Protein AF-T0Y9Z9-F1 (afdb_monomer)

Structure (mmCIF, N/CA/C/O backbone):
data_AF-T0Y9Z9-F1
#
_entry.id   AF-T0Y9Z9-F1
#
loop_
_atom_site.group_PDB
_atom_site.id
_atom_site.type_symbol
_atom_site.label_atom_id
_atom_site.label_alt_id
_atom_site.label_comp_id
_atom_site.label_asym_id
_atom_site.label_entity_id
_atom_site.label_seq_id
_atom_site.pdbx_PDB_ins_code
_atom_site.Cartn_x
_atom_site.Cartn_y
_atom_site.Cartn_z
_atom_site.occupancy
_atom_site.B_iso_or_equiv
_atom_site.auth_seq_id
_atom_site.auth_comp_id
_atom_site.auth_asym_id
_atom_site.auth_atom_id
_atom_site.pdbx_PDB_model_num
ATOM 1 N N . GLN A 1 1 ? 19.309 -4.857 -11.661 1.00 42.06 1 GLN A N 1
ATOM 2 C CA . GLN A 1 1 ? 20.206 -4.947 -12.834 1.00 42.06 1 GLN A CA 1
ATOM 3 C C . GLN A 1 1 ? 19.516 -5.467 -14.105 1.00 42.06 1 GLN A C 1
ATOM 5 O O . GLN A 1 1 ? 19.992 -5.140 -15.179 1.00 42.06 1 GLN A O 1
ATOM 10 N N . HIS A 1 2 ? 18.359 -6.146 -14.035 1.00 41.22 2 HIS A N 1
ATOM 11 C CA . HIS A 1 2 ? 17.643 -6.633 -15.234 1.00 41.22 2 HIS A CA 1
ATOM 12 C C . HIS A 1 2 ? 16.733 -5.603 -15.939 1.00 41.22 2 HIS A C 1
ATOM 14 O O . HIS A 1 2 ? 16.541 -5.687 -17.146 1.00 41.22 2 HIS A O 1
ATOM 20 N N . ILE A 1 3 ? 16.227 -4.583 -15.231 1.00 46.91 3 ILE A N 1
ATOM 21 C CA . ILE A 1 3 ? 15.410 -3.512 -15.844 1.00 46.91 3 ILE A CA 1
ATOM 22 C C . ILE A 1 3 ? 16.283 -2.573 -16.698 1.00 46.91 3 ILE A C 1
ATOM 24 O O . ILE A 1 3 ? 15.927 -2.264 -17.832 1.00 46.91 3 ILE A O 1
ATOM 28 N N . ALA A 1 4 ? 17.468 -2.204 -16.198 1.00 46.94 4 ALA A N 1
ATOM 29 C CA . ALA A 1 4 ? 18.409 -1.316 -16.891 1.00 46.94 4 ALA A CA 1
ATOM 30 C C . ALA A 1 4 ? 18.960 -1.917 -18.200 1.00 46.94 4 ALA A C 1
ATOM 32 O O . ALA A 1 4 ? 19.161 -1.195 -19.170 1.00 46.94 4 ALA A O 1
ATOM 33 N N . GLY A 1 5 ? 19.149 -3.242 -18.250 1.00 46.62 5 GLY A N 1
ATOM 34 C CA . GLY A 1 5 ? 19.676 -3.928 -19.433 1.00 46.62 5 GLY A CA 1
ATOM 35 C C . GLY A 1 5 ? 18.681 -4.081 -20.589 1.00 46.62 5 GLY A C 1
ATOM 36 O O . GLY A 1 5 ? 19.112 -4.268 -21.720 1.00 46.62 5 GLY A O 1
ATOM 37 N N . SER A 1 6 ? 17.368 -3.993 -20.333 1.00 47.12 6 SER A N 1
ATOM 38 C CA . SER A 1 6 ? 16.336 -4.253 -21.356 1.00 47.12 6 SER A CA 1
ATOM 39 C C . SER A 1 6 ? 15.805 -3.005 -22.072 1.00 47.12 6 SER A C 1
ATOM 41 O O . SER A 1 6 ? 15.257 -3.136 -23.161 1.00 47.12 6 SER A O 1
ATOM 43 N N . LEU A 1 7 ? 15.976 -1.806 -21.498 1.00 49.75 7 LEU A N 1
ATOM 44 C CA . LEU A 1 7 ? 15.419 -0.562 -22.053 1.00 49.75 7 LEU A CA 1
ATOM 45 C C . LEU A 1 7 ? 16.450 0.413 -22.639 1.00 49.75 7 LEU A C 1
ATOM 47 O O . LEU A 1 7 ? 16.047 1.469 -23.112 1.00 49.75 7 LEU A O 1
ATOM 51 N N . ALA A 1 8 ? 17.753 0.101 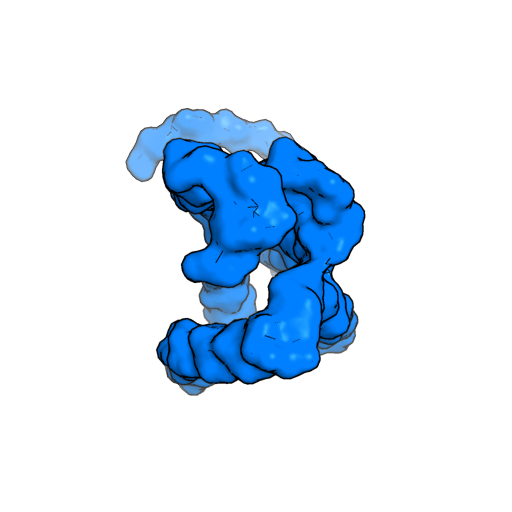-22.603 1.00 44.56 8 ALA A N 1
ATOM 52 C CA . ALA A 1 8 ? 18.805 1.084 -22.900 1.00 44.56 8 ALA A CA 1
ATOM 53 C C . ALA A 1 8 ? 18.609 2.405 -22.112 1.00 44.56 8 ALA A C 1
ATOM 55 O O . ALA A 1 8 ? 18.889 3.489 -22.612 1.00 44.56 8 ALA A O 1
ATOM 56 N N . ALA A 1 9 ? 18.085 2.304 -20.885 1.00 47.47 9 ALA A N 1
ATOM 57 C CA . ALA A 1 9 ? 17.806 3.442 -20.017 1.00 47.47 9 ALA A CA 1
ATOM 58 C C . ALA A 1 9 ? 19.040 3.760 -19.171 1.00 47.47 9 ALA A C 1
ATOM 60 O O . ALA A 1 9 ? 19.636 2.874 -18.548 1.00 47.47 9 ALA A O 1
ATOM 61 N N . THR A 1 10 ? 19.427 5.030 -19.158 1.00 51.84 10 THR A N 1
ATOM 62 C CA . THR A 1 10 ? 20.650 5.503 -18.499 1.00 51.84 10 THR A CA 1
ATOM 63 C C . THR A 1 10 ? 20.485 5.385 -16.977 1.00 51.84 10 THR A C 1
ATOM 65 O O . THR A 1 10 ? 19.387 5.576 -16.455 1.00 51.84 10 THR A O 1
ATOM 68 N N . TYR A 1 11 ? 21.556 5.074 -16.235 1.00 52.84 11 TYR A N 1
ATOM 69 C CA . TYR A 1 11 ? 21.549 4.922 -14.763 1.00 52.84 11 TYR A CA 1
ATOM 70 C C . TYR A 1 11 ? 20.869 6.092 -14.008 1.00 52.84 11 TYR A C 1
ATOM 72 O O . TYR A 1 11 ? 20.292 5.887 -12.935 1.00 52.84 11 TYR A O 1
ATOM 80 N N . ASP A 1 12 ? 20.872 7.295 -14.589 1.00 54.84 12 ASP A N 1
ATOM 81 C CA . ASP A 1 12 ? 20.187 8.476 -14.052 1.00 54.84 12 ASP A CA 1
ATOM 82 C C . ASP A 1 12 ? 18.656 8.357 -14.072 1.00 54.84 12 ASP A C 1
ATOM 84 O O . ASP A 1 12 ? 17.993 8.752 -13.113 1.00 54.84 12 ASP A O 1
ATOM 88 N N . GLU A 1 13 ? 18.063 7.759 -15.106 1.00 53.59 13 GLU A N 1
ATOM 89 C CA . GLU A 1 13 ? 16.603 7.651 -15.231 1.00 53.59 13 GLU A CA 1
ATOM 90 C C . GLU A 1 13 ? 16.030 6.654 -14.218 1.00 53.59 13 GLU A C 1
ATOM 92 O O . GLU A 1 13 ? 15.001 6.918 -13.598 1.00 53.59 13 GLU A O 1
ATOM 97 N N . ALA A 1 14 ? 16.735 5.544 -13.970 1.00 56.47 14 ALA A N 1
ATOM 98 C CA . ALA A 1 14 ? 16.384 4.581 -12.924 1.00 56.47 14 ALA A CA 1
ATOM 99 C C . ALA A 1 14 ? 16.423 5.209 -11.518 1.00 56.47 14 ALA A C 1
ATOM 101 O O . ALA A 1 14 ? 15.562 4.921 -10.680 1.00 56.47 14 ALA A O 1
ATOM 102 N N . THR A 1 15 ? 17.390 6.098 -11.277 1.00 62.03 15 THR A N 1
ATOM 103 C CA . THR A 1 15 ? 17.512 6.852 -10.023 1.00 62.03 15 THR A CA 1
ATOM 104 C C . THR A 1 15 ? 16.338 7.812 -9.853 1.00 62.03 15 THR A C 1
ATOM 106 O O . THR A 1 15 ? 15.729 7.836 -8.783 1.00 62.03 15 THR A O 1
ATOM 109 N N . TRP A 1 16 ? 15.947 8.519 -10.920 1.00 61.84 16 TRP A N 1
ATOM 110 C CA . TRP A 1 16 ? 14.781 9.405 -10.920 1.00 61.84 16 TRP A CA 1
ATOM 111 C C . TRP A 1 16 ? 13.453 8.673 -10.712 1.00 61.84 16 TRP A C 1
ATOM 113 O O . TRP A 1 16 ? 12.576 9.199 -10.026 1.00 61.84 16 TRP A O 1
ATOM 123 N N . VAL A 1 17 ? 13.296 7.446 -11.225 1.00 60.47 17 VAL A N 1
ATOM 124 C CA . VAL A 1 17 ? 12.112 6.610 -10.941 1.00 60.47 17 VAL A CA 1
ATOM 125 C C . VAL A 1 17 ? 11.995 6.352 -9.437 1.00 60.47 17 VAL A C 1
ATOM 127 O O . VAL A 1 17 ? 10.918 6.495 -8.850 1.00 60.47 17 VAL A O 1
ATOM 130 N N . LEU A 1 18 ? 13.111 5.978 -8.807 1.00 63.66 18 LEU A N 1
ATOM 131 C CA . LEU A 1 18 ? 13.152 5.606 -7.398 1.00 63.66 18 LEU A CA 1
ATOM 132 C C . LEU A 1 18 ? 12.955 6.822 -6.482 1.00 63.66 18 LEU A C 1
ATOM 134 O O . LEU A 1 18 ? 12.167 6.756 -5.540 1.00 63.66 18 LEU A O 1
ATOM 138 N N . THR A 1 19 ? 13.623 7.945 -6.764 1.00 69.12 19 THR A N 1
ATOM 139 C CA . THR A 1 19 ? 13.495 9.176 -5.967 1.00 69.12 19 THR A CA 1
ATOM 140 C C . THR A 1 19 ? 12.107 9.787 -6.090 1.00 69.12 19 THR A C 1
ATOM 142 O O . THR A 1 19 ? 11.530 10.163 -5.073 1.00 69.12 19 THR A O 1
ATOM 145 N N . SER A 1 20 ? 11.517 9.811 -7.288 1.00 63.78 20 SER A N 1
ATOM 146 C CA . SER A 1 20 ? 10.148 10.310 -7.493 1.00 63.78 20 SER A CA 1
ATOM 147 C C . SER A 1 20 ? 9.122 9.480 -6.719 1.00 63.78 20 SER A C 1
ATOM 149 O O . SER A 1 20 ? 8.220 10.035 -6.092 1.00 63.78 20 SER A O 1
ATOM 151 N N . TYR A 1 21 ? 9.287 8.152 -6.702 1.00 64.94 21 TYR A N 1
ATOM 152 C CA . TYR A 1 21 ? 8.465 7.253 -5.891 1.00 64.94 21 TYR A CA 1
ATOM 153 C C . TYR A 1 21 ? 8.605 7.545 -4.390 1.00 64.94 21 TYR A C 1
ATOM 155 O O . TYR A 1 21 ? 7.598 7.631 -3.688 1.00 64.94 21 TYR A O 1
ATOM 163 N N . LEU A 1 22 ? 9.833 7.734 -3.897 1.00 68.62 22 LEU A N 1
ATOM 164 C CA . LEU A 1 22 ? 10.092 8.023 -2.485 1.00 68.62 22 LEU A CA 1
ATOM 165 C C . LEU A 1 22 ? 9.544 9.391 -2.059 1.00 68.62 22 LEU A C 1
ATOM 167 O O . LEU A 1 22 ? 8.926 9.483 -1.002 1.00 68.62 22 LEU A O 1
ATOM 171 N N . ILE A 1 23 ? 9.712 10.429 -2.884 1.00 70.81 23 ILE A N 1
ATOM 172 C CA . ILE A 1 23 ? 9.187 11.778 -2.618 1.00 70.81 23 ILE A CA 1
ATOM 173 C C . ILE A 1 23 ? 7.657 11.753 -2.595 1.00 70.81 23 ILE A C 1
ATOM 175 O O . ILE A 1 23 ? 7.047 12.270 -1.659 1.00 70.81 23 ILE A O 1
ATOM 179 N N . ALA A 1 24 ? 7.027 11.109 -3.582 1.00 66.69 24 ALA A N 1
ATOM 180 C CA . ALA A 1 24 ? 5.576 10.966 -3.614 1.00 66.69 24 ALA A CA 1
ATOM 181 C C . ALA A 1 24 ? 5.065 10.218 -2.376 1.00 66.69 24 ALA A C 1
ATOM 183 O O . ALA A 1 24 ? 4.123 10.671 -1.730 1.00 66.69 24 ALA A O 1
ATOM 184 N N . ASN A 1 25 ? 5.720 9.119 -1.995 1.00 65.50 25 ASN A N 1
ATOM 185 C CA . ASN A 1 25 ? 5.363 8.367 -0.795 1.00 65.50 25 ASN A CA 1
ATOM 186 C C . ASN A 1 25 ? 5.501 9.237 0.471 1.00 65.50 25 ASN A C 1
ATOM 188 O O . ASN A 1 25 ? 4.561 9.325 1.257 1.00 65.50 25 ASN A O 1
ATOM 192 N N . ALA A 1 26 ? 6.609 9.971 0.616 1.00 65.69 26 ALA A N 1
ATOM 193 C CA . ALA A 1 26 ? 6.873 10.836 1.766 1.00 65.69 26 ALA A CA 1
ATOM 194 C C . ALA A 1 26 ? 5.837 11.961 1.940 1.00 65.69 26 ALA A C 1
ATOM 196 O O . ALA A 1 26 ? 5.432 12.244 3.065 1.00 65.69 26 ALA A O 1
ATOM 197 N N . VAL A 1 27 ? 5.373 12.577 0.848 1.00 70.44 27 VAL A N 1
ATOM 198 C CA . VAL A 1 27 ? 4.322 13.614 0.889 1.00 70.44 27 VAL A CA 1
ATOM 199 C C . VAL A 1 27 ? 2.954 13.006 1.193 1.00 70.44 27 VAL A C 1
ATOM 201 O O . VAL A 1 27 ? 2.131 13.595 1.896 1.00 70.44 27 VAL A O 1
ATOM 204 N N . VAL A 1 28 ? 2.704 11.805 0.679 1.00 69.56 28 VAL A N 1
ATOM 205 C CA . VAL A 1 28 ? 1.406 11.151 0.803 1.00 69.56 28 VAL A CA 1
ATOM 206 C C . VAL A 1 28 ? 1.186 10.604 2.202 1.00 69.56 28 VAL A C 1
ATOM 208 O O . VAL A 1 28 ? 0.063 10.688 2.679 1.00 69.56 28 VAL A O 1
ATOM 211 N N . VAL A 1 29 ? 2.202 10.105 2.904 1.00 69.25 29 VAL A N 1
ATOM 212 C CA . VAL A 1 29 ? 2.060 9.566 4.273 1.00 69.25 29 VAL A CA 1
ATOM 213 C C . VAL A 1 29 ? 1.318 10.521 5.237 1.00 69.25 29 VAL A C 1
ATOM 215 O O . VAL A 1 29 ? 0.286 10.112 5.782 1.00 69.25 29 VAL A O 1
ATOM 218 N N . PRO A 1 30 ? 1.743 11.787 5.444 1.00 67.50 30 PRO A N 1
ATOM 219 C CA . PRO A 1 30 ? 1.031 12.709 6.331 1.00 67.50 30 PRO A CA 1
ATOM 220 C C . PRO A 1 30 ? -0.341 13.108 5.772 1.00 67.50 30 PRO A C 1
ATOM 222 O O . PRO A 1 30 ? -1.321 13.144 6.519 1.00 67.50 30 PRO A O 1
ATOM 225 N N . ALA A 1 31 ? -0.446 13.325 4.457 1.00 69.88 31 ALA A N 1
ATOM 226 C CA . ALA A 1 31 ? -1.714 13.653 3.808 1.00 69.88 31 ALA A CA 1
ATOM 227 C C . ALA A 1 31 ? -2.750 12.529 3.976 1.00 69.88 31 ALA A C 1
ATOM 229 O O . ALA A 1 31 ? -3.920 12.792 4.238 1.00 69.88 31 ALA A O 1
ATOM 230 N N . SER A 1 32 ? -2.315 11.273 3.909 1.00 67.88 32 SER A N 1
ATOM 231 C 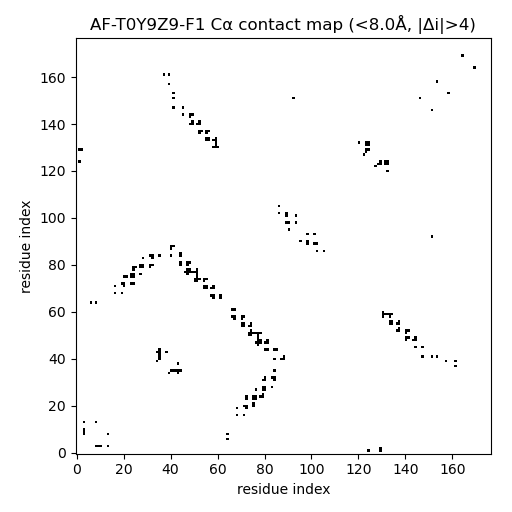CA . SER A 1 32 ? -3.141 10.071 4.068 1.00 67.88 32 SER A CA 1
ATOM 232 C C . SER A 1 32 ? -3.700 9.935 5.477 1.00 67.88 32 SER A C 1
ATOM 234 O O . SER A 1 32 ? -4.839 9.506 5.651 1.00 67.88 32 SER A O 1
ATOM 236 N N . ASN A 1 33 ? -2.930 10.328 6.493 1.00 66.19 33 ASN A N 1
ATOM 237 C CA . ASN A 1 33 ? -3.397 10.338 7.879 1.00 66.19 33 ASN A CA 1
ATOM 238 C C . ASN A 1 33 ? -4.552 11.327 8.075 1.00 66.19 33 ASN A C 1
ATOM 240 O O . ASN A 1 33 ? -5.550 10.997 8.713 1.00 66.19 33 ASN A O 1
ATOM 244 N N . TRP A 1 34 ? -4.466 12.517 7.481 1.00 69.12 34 TRP A N 1
ATOM 245 C CA . TRP A 1 34 ? -5.572 13.474 7.509 1.00 69.12 34 TRP A CA 1
ATOM 246 C C . TRP A 1 34 ? -6.752 12.993 6.653 1.00 69.12 34 TRP A C 1
ATOM 248 O O . TRP A 1 34 ? -7.889 12.934 7.122 1.00 69.12 34 TRP A O 1
ATOM 258 N N . LEU A 1 35 ? -6.482 12.556 5.420 1.00 66.38 35 LEU A N 1
ATOM 259 C CA . LEU A 1 35 ? -7.510 12.178 4.455 1.00 66.38 35 LEU A CA 1
ATOM 260 C C . LEU A 1 35 ? -8.299 10.934 4.889 1.00 66.38 35 LEU A C 1
ATOM 262 O O . LEU A 1 35 ? -9.516 10.885 4.724 1.00 66.38 35 LEU A O 1
ATOM 266 N N . SER A 1 36 ? -7.643 9.955 5.514 1.00 65.38 36 SER A N 1
ATOM 267 C CA . SER A 1 36 ? -8.309 8.771 6.071 1.00 65.38 36 SER A CA 1
ATOM 268 C C . SER A 1 36 ? -9.223 9.101 7.252 1.00 65.38 36 SER A C 1
ATOM 270 O O . SER A 1 36 ? -10.288 8.496 7.386 1.00 65.38 36 SER A O 1
ATOM 272 N N . ASN A 1 37 ? -8.869 10.102 8.063 1.00 65.25 37 ASN A N 1
ATOM 273 C CA . ASN A 1 37 ? -9.713 10.594 9.152 1.00 65.25 37 ASN A CA 1
ATOM 274 C C . ASN A 1 37 ? -10.897 11.445 8.648 1.00 65.25 37 ASN A C 1
ATOM 276 O O . ASN A 1 37 ? -11.926 11.508 9.318 1.00 65.25 37 ASN A O 1
ATOM 280 N N . VAL A 1 38 ? -10.781 12.082 7.476 1.00 64.88 38 VAL A N 1
ATOM 281 C CA . VAL A 1 38 ? -11.853 12.898 6.871 1.00 64.88 38 VAL A CA 1
ATOM 282 C C . VAL A 1 38 ? -12.825 12.056 6.036 1.00 64.88 38 VAL A C 1
ATOM 284 O O . VAL A 1 38 ? -14.039 12.176 6.191 1.00 64.88 38 VAL A O 1
ATOM 287 N N . ILE A 1 39 ? -12.314 11.195 5.151 1.00 66.06 39 ILE A N 1
ATOM 288 C CA . ILE A 1 39 ? -13.122 10.387 4.216 1.00 66.06 39 ILE A CA 1
ATOM 289 C C . ILE A 1 39 ? -13.682 9.124 4.901 1.00 66.06 39 ILE A C 1
ATOM 291 O O . ILE A 1 39 ? -14.722 8.591 4.498 1.00 66.06 39 ILE A O 1
ATOM 295 N N . GLY A 1 40 ? -13.021 8.672 5.969 1.00 67.12 40 GLY A N 1
ATOM 296 C CA . GLY A 1 40 ? -13.295 7.423 6.671 1.00 67.12 40 GLY A CA 1
ATOM 297 C C . GLY A 1 40 ? -12.259 6.354 6.321 1.00 67.12 40 GLY A C 1
ATOM 298 O O . GLY A 1 40 ? -11.949 6.128 5.148 1.00 67.12 40 GLY A O 1
ATOM 299 N N . ARG A 1 41 ? -11.744 5.677 7.356 1.00 70.50 41 ARG A N 1
ATOM 300 C CA . ARG A 1 41 ? -10.597 4.758 7.263 1.00 70.50 41 ARG A CA 1
ATOM 301 C C . ARG A 1 41 ? -10.818 3.631 6.247 1.00 70.50 41 ARG A C 1
ATOM 303 O O . ARG A 1 41 ? -9.956 3.418 5.402 1.00 70.50 41 ARG A O 1
ATOM 310 N N . LYS A 1 42 ? -11.999 2.994 6.238 1.00 71.56 42 LYS A N 1
ATOM 311 C CA . LYS A 1 42 ? -12.339 1.918 5.282 1.00 71.56 42 LYS A CA 1
ATOM 312 C C . LYS A 1 42 ? -12.374 2.408 3.831 1.00 71.56 42 LYS A C 1
ATOM 314 O O . LYS A 1 42 ? -11.770 1.788 2.963 1.00 71.56 42 LYS A O 1
ATOM 319 N N . ARG A 1 43 ? -13.055 3.525 3.552 1.00 73.62 43 ARG A N 1
ATOM 320 C CA . ARG A 1 43 ? -13.173 4.069 2.184 1.00 73.62 43 ARG A CA 1
ATOM 321 C C . ARG A 1 43 ? -11.840 4.539 1.636 1.00 73.62 43 ARG A C 1
ATOM 323 O O . ARG A 1 43 ? -11.544 4.275 0.477 1.00 73.62 43 ARG A O 1
ATOM 330 N N . TYR A 1 44 ? -11.048 5.209 2.469 1.00 78.12 44 TYR A N 1
ATOM 331 C CA . TYR A 1 44 ? -9.705 5.617 2.092 1.00 78.12 44 TYR A CA 1
ATOM 332 C C . TYR A 1 44 ? -8.821 4.392 1.819 1.00 78.12 44 TYR A C 1
ATOM 334 O O . TYR A 1 44 ? -8.195 4.333 0.769 1.00 78.12 44 TYR A O 1
ATOM 342 N N . TYR A 1 45 ? -8.851 3.372 2.686 1.00 80.31 45 TYR A N 1
ATOM 343 C CA . TYR A 1 45 ? -8.139 2.113 2.450 1.00 80.31 45 TYR A CA 1
ATOM 344 C C . TYR A 1 45 ? -8.539 1.470 1.114 1.00 80.31 45 TYR A C 1
ATOM 346 O O . TYR A 1 45 ? -7.677 1.165 0.296 1.00 80.31 45 TYR A O 1
ATOM 354 N N . MET A 1 46 ? -9.840 1.324 0.848 1.00 80.62 46 MET A N 1
ATOM 355 C CA . MET A 1 46 ? -10.332 0.747 -0.407 1.00 80.62 46 MET A CA 1
ATOM 356 C C . MET A 1 46 ? -9.933 1.581 -1.633 1.00 80.62 46 MET A C 1
ATOM 358 O O . MET A 1 46 ? -9.506 1.018 -2.636 1.00 80.62 46 MET A O 1
ATOM 362 N N . ALA A 1 47 ? -10.028 2.911 -1.565 1.00 80.94 47 ALA A N 1
ATOM 363 C CA . ALA A 1 47 ? -9.610 3.790 -2.658 1.00 80.94 47 ALA A CA 1
ATOM 364 C C . ALA A 1 47 ? -8.100 3.683 -2.925 1.00 80.94 47 ALA A C 1
ATOM 366 O O . ALA A 1 47 ? -7.683 3.583 -4.077 1.00 80.94 47 ALA A O 1
ATOM 367 N N . SER A 1 48 ? -7.293 3.636 -1.866 1.00 82.38 48 SER A N 1
ATOM 368 C CA . SER A 1 48 ? -5.841 3.480 -1.937 1.00 82.38 48 SER A CA 1
ATOM 369 C C . SER A 1 48 ? -5.428 2.126 -2.515 1.00 82.38 48 SER A C 1
ATOM 371 O O . SER A 1 48 ? -4.587 2.079 -3.412 1.00 82.38 48 SER A O 1
ATOM 373 N N . VAL A 1 49 ? -6.061 1.025 -2.089 1.00 83.44 49 VAL A N 1
ATOM 374 C CA . VAL A 1 49 ? -5.810 -0.306 -2.668 1.00 83.44 49 VAL A CA 1
ATOM 375 C C . VAL A 1 49 ? -6.259 -0.360 -4.129 1.00 83.44 49 VAL A C 1
ATOM 377 O O . VAL A 1 49 ? -5.532 -0.898 -4.963 1.00 83.44 49 VAL A O 1
ATOM 380 N N . ALA A 1 50 ? -7.407 0.225 -4.479 1.00 84.06 50 ALA A N 1
ATOM 381 C CA . ALA A 1 50 ? -7.867 0.287 -5.865 1.00 84.06 50 ALA A CA 1
ATOM 382 C C . ALA A 1 50 ? -6.889 1.074 -6.749 1.00 84.06 50 ALA A C 1
ATOM 384 O O . ALA A 1 50 ? -6.487 0.579 -7.801 1.00 84.06 50 ALA A O 1
ATOM 385 N N . LEU A 1 51 ? -6.436 2.247 -6.291 1.00 85.00 51 LEU A N 1
ATOM 386 C CA . LEU A 1 51 ? -5.428 3.047 -6.985 1.00 85.00 51 LEU A CA 1
ATOM 387 C C . LEU A 1 51 ? -4.125 2.260 -7.154 1.00 85.00 51 LEU A C 1
ATOM 389 O O . LEU A 1 51 ? -3.616 2.158 -8.263 1.00 85.00 51 LEU A O 1
ATOM 393 N N . PHE A 1 52 ? -3.632 1.625 -6.088 1.00 83.94 52 PHE A N 1
ATOM 394 C CA . PHE A 1 52 ? -2.428 0.796 -6.133 1.00 83.94 52 PHE A CA 1
ATOM 395 C C . PHE A 1 52 ? -2.551 -0.355 -7.143 1.00 83.94 52 PHE A C 1
ATOM 397 O O . PHE A 1 52 ? -1.620 -0.613 -7.905 1.00 83.94 52 PHE A O 1
ATOM 404 N N . THR A 1 53 ? -3.705 -1.024 -7.173 1.00 84.50 53 THR A N 1
ATOM 405 C CA . THR A 1 53 ? -3.998 -2.162 -8.059 1.00 84.50 53 THR A CA 1
ATOM 406 C C . THR A 1 53 ? -4.029 -1.724 -9.522 1.00 84.50 53 THR A C 1
ATOM 408 O O . THR A 1 53 ? -3.360 -2.327 -10.361 1.00 84.50 53 THR A O 1
ATOM 411 N N . ILE A 1 54 ? -4.754 -0.642 -9.821 1.00 85.19 54 ILE A N 1
ATOM 412 C CA . ILE A 1 54 ? -4.864 -0.079 -11.171 1.00 85.19 54 ILE A CA 1
ATOM 413 C C . ILE A 1 54 ? -3.498 0.423 -11.643 1.00 85.19 54 ILE A C 1
ATOM 415 O O . ILE A 1 54 ? -3.066 0.085 -12.742 1.00 85.19 54 ILE A O 1
ATOM 419 N N . SER A 1 55 ? -2.772 1.167 -10.805 1.00 82.94 55 SER A N 1
ATOM 420 C CA . SER A 1 55 ? -1.424 1.635 -11.132 1.00 82.94 55 SER A CA 1
ATOM 421 C C . SER A 1 55 ? -0.459 0.472 -11.362 1.00 82.94 55 SER A C 1
ATOM 423 O O . SER A 1 55 ? 0.346 0.537 -12.283 1.00 82.94 55 SER A O 1
ATOM 425 N N . SER A 1 56 ? -0.572 -0.620 -10.597 1.00 82.19 56 SER A N 1
ATOM 426 C CA . SER A 1 56 ? 0.228 -1.828 -10.824 1.00 82.19 56 SER A CA 1
ATOM 427 C C . SER A 1 56 ? -0.072 -2.476 -12.177 1.00 82.19 56 SER A C 1
ATOM 429 O O . SER A 1 56 ? 0.855 -2.883 -12.872 1.00 82.19 56 SER A O 1
ATOM 431 N N . LEU A 1 57 ? -1.341 -2.527 -12.592 1.00 82.88 57 LEU A N 1
ATOM 432 C CA . LEU A 1 57 ? -1.717 -3.014 -13.921 1.00 82.88 57 LEU A CA 1
ATOM 433 C C . LEU A 1 57 ? -1.108 -2.143 -15.033 1.00 82.88 57 LEU A C 1
ATOM 435 O O . LEU A 1 57 ? -0.539 -2.676 -15.984 1.00 82.88 57 LEU A O 1
ATOM 439 N N . PHE A 1 58 ? -1.151 -0.815 -14.883 1.00 80.00 58 PHE A N 1
ATOM 440 C CA . PHE A 1 58 ? -0.503 0.109 -15.820 1.00 80.00 58 PHE A CA 1
ATOM 441 C C . PHE A 1 58 ? 1.022 -0.046 -15.847 1.00 80.00 58 PHE A C 1
ATOM 443 O O . PHE A 1 58 ? 1.605 0.023 -16.923 1.00 80.00 58 PHE A O 1
ATOM 450 N N . CYS A 1 59 ? 1.670 -0.320 -14.709 1.00 78.44 59 CYS A N 1
ATOM 451 C CA . CYS A 1 59 ? 3.103 -0.624 -14.667 1.00 78.44 59 CYS A CA 1
ATOM 452 C C . CYS A 1 59 ? 3.450 -1.918 -15.423 1.00 78.44 59 CYS A C 1
ATOM 454 O O . CYS A 1 59 ? 4.478 -1.973 -16.091 1.00 78.44 59 CYS A O 1
ATOM 456 N N . GLY A 1 60 ? 2.610 -2.955 -15.320 1.00 75.44 60 GLY A N 1
ATOM 457 C CA . GLY A 1 60 ? 2.807 -4.233 -16.016 1.00 75.44 60 GLY A CA 1
ATOM 458 C C . GLY A 1 60 ? 2.547 -4.169 -17.524 1.00 75.44 60 GLY A C 1
ATOM 459 O O . GLY A 1 60 ? 3.093 -4.978 -18.266 1.00 75.44 60 GLY A O 1
ATOM 460 N N . LEU A 1 61 ? 1.745 -3.203 -17.978 1.00 78.62 61 LEU A N 1
ATOM 461 C CA . LEU A 1 61 ? 1.430 -2.960 -19.391 1.00 78.62 61 LEU A CA 1
ATOM 462 C C . LEU A 1 61 ? 2.257 -1.824 -20.011 1.00 78.62 61 LEU A C 1
ATOM 464 O O . LEU A 1 61 ? 2.030 -1.478 -21.169 1.00 78.62 61 LEU A O 1
ATOM 468 N N . ALA A 1 62 ? 3.169 -1.204 -19.255 1.00 72.69 62 ALA A N 1
ATOM 469 C CA . ALA A 1 62 ? 3.848 0.010 -19.687 1.00 72.69 62 ALA A CA 1
ATOM 470 C C . ALA A 1 62 ? 4.813 -0.261 -20.859 1.00 72.69 62 ALA A C 1
ATOM 472 O O . ALA A 1 62 ? 5.822 -0.937 -20.660 1.00 72.69 62 ALA A O 1
ATOM 473 N N . PRO A 1 63 ? 4.576 0.312 -22.059 1.00 68.00 63 PRO A N 1
ATOM 474 C CA . PRO A 1 63 ? 5.455 0.125 -23.212 1.00 68.00 63 PRO A CA 1
ATOM 475 C C . PRO A 1 63 ? 6.665 1.076 -23.193 1.00 68.00 63 PRO A C 1
ATOM 477 O O . PRO A 1 63 ? 7.549 0.958 -24.036 1.00 68.00 63 PRO A O 1
ATOM 480 N N . SER A 1 64 ? 6.706 2.041 -22.263 1.00 71.56 64 SER A N 1
ATOM 481 C CA . SER A 1 64 ? 7.765 3.049 -22.153 1.00 71.56 64 SER A CA 1
ATOM 482 C C . SER A 1 64 ? 8.127 3.363 -20.698 1.00 71.56 64 SER A C 1
ATOM 484 O O . SER A 1 64 ? 7.290 3.291 -19.792 1.00 71.56 64 SER A O 1
ATOM 486 N N . LEU A 1 65 ? 9.386 3.759 -20.479 1.00 68.75 65 LEU A N 1
ATOM 487 C CA . LEU A 1 65 ? 9.924 4.083 -19.154 1.00 68.75 65 LEU A CA 1
ATOM 488 C C . LEU A 1 65 ? 9.177 5.249 -18.491 1.00 68.75 65 LEU A C 1
ATOM 490 O O . LEU A 1 65 ? 8.874 5.197 -17.303 1.00 68.75 65 LEU A O 1
ATOM 494 N N . THR A 1 66 ? 8.821 6.281 -19.259 1.00 72.44 66 THR A N 1
ATOM 495 C CA . THR A 1 66 ? 8.071 7.439 -18.755 1.00 72.44 66 THR A CA 1
ATOM 496 C C . THR A 1 66 ? 6.711 7.031 -18.194 1.00 72.44 66 THR A C 1
ATOM 498 O O . THR A 1 66 ? 6.333 7.486 -17.114 1.00 72.44 66 THR A O 1
ATOM 501 N N . LEU A 1 67 ? 5.989 6.132 -18.876 1.00 74.81 67 LEU A N 1
ATOM 502 C CA . LEU A 1 67 ? 4.703 5.642 -18.381 1.00 74.81 67 LEU A CA 1
ATOM 503 C C . LEU A 1 67 ? 4.883 4.808 -17.107 1.00 74.81 67 LEU A C 1
ATOM 505 O O . LEU A 1 67 ? 4.095 4.940 -16.173 1.00 74.81 67 LEU A O 1
ATOM 509 N N . LEU A 1 68 ? 5.956 4.015 -17.033 1.00 74.69 68 LEU A N 1
ATOM 510 C CA . LEU A 1 68 ? 6.311 3.253 -15.838 1.00 74.69 68 LEU A CA 1
ATOM 511 C C . LEU A 1 68 ? 6.617 4.168 -14.640 1.00 74.69 68 LEU A C 1
ATOM 513 O O . LEU A 1 68 ? 6.179 3.873 -13.530 1.00 74.69 68 LEU A O 1
ATOM 517 N N . ILE A 1 69 ? 7.301 5.297 -14.851 1.00 73.69 69 ILE A N 1
ATOM 518 C CA . ILE A 1 69 ? 7.571 6.300 -13.804 1.00 73.69 69 ILE A CA 1
ATOM 519 C C . ILE A 1 69 ? 6.271 6.907 -13.283 1.00 73.69 69 ILE A C 1
ATOM 521 O O . ILE A 1 69 ? 6.035 6.919 -12.076 1.00 73.69 69 ILE A O 1
ATOM 525 N N . VAL A 1 70 ? 5.407 7.384 -14.182 1.00 76.94 70 VAL A N 1
ATOM 526 C CA . VAL A 1 70 ? 4.133 8.012 -13.800 1.00 76.94 70 VAL A CA 1
ATOM 527 C C . VAL A 1 70 ? 3.239 7.014 -13.064 1.00 76.94 70 VAL A C 1
ATOM 529 O O . VAL A 1 70 ? 2.689 7.332 -12.007 1.00 76.94 70 VAL A O 1
ATOM 532 N N . ALA A 1 71 ? 3.146 5.780 -13.565 1.00 80.31 71 ALA A N 1
ATOM 533 C CA . ALA A 1 71 ? 2.388 4.718 -12.917 1.00 80.31 71 ALA A CA 1
ATOM 534 C C . ALA A 1 71 ? 2.975 4.348 -11.543 1.00 80.31 71 ALA A C 1
ATOM 536 O O . ALA A 1 71 ? 2.220 4.131 -10.597 1.00 80.31 71 ALA A O 1
ATOM 537 N N . ARG A 1 72 ? 4.305 4.365 -11.378 1.00 77.69 72 ARG A N 1
ATOM 538 C CA . ARG A 1 72 ? 4.970 4.169 -10.079 1.00 77.69 72 ARG A CA 1
ATOM 539 C C . ARG A 1 72 ? 4.682 5.289 -9.091 1.00 77.69 72 ARG A C 1
ATOM 541 O O . ARG A 1 72 ? 4.437 4.994 -7.926 1.00 77.69 72 ARG A O 1
ATOM 548 N N . VAL A 1 73 ? 4.672 6.545 -9.529 1.00 76.19 73 VAL A N 1
ATOM 549 C CA . VAL A 1 73 ? 4.292 7.679 -8.673 1.00 76.19 73 VAL A CA 1
ATOM 550 C C . VAL A 1 73 ? 2.846 7.519 -8.203 1.00 76.19 73 VAL A C 1
ATOM 552 O O . VAL A 1 73 ? 2.588 7.579 -7.003 1.00 76.19 73 VAL A O 1
ATOM 555 N N . ALA A 1 74 ? 1.920 7.207 -9.114 1.00 79.19 74 ALA A N 1
ATOM 556 C CA . ALA A 1 74 ? 0.525 6.928 -8.769 1.00 79.19 74 ALA A CA 1
ATOM 557 C C . ALA A 1 74 ? 0.385 5.730 -7.808 1.00 79.19 74 ALA A C 1
ATOM 559 O O . ALA A 1 74 ? -0.368 5.791 -6.834 1.00 79.19 74 ALA A O 1
ATOM 560 N N . GLN A 1 75 ? 1.179 4.676 -8.012 1.00 77.06 75 GLN A N 1
ATOM 561 C CA . GLN A 1 75 ? 1.242 3.523 -7.116 1.00 77.06 75 GLN A CA 1
ATOM 562 C C . GLN A 1 75 ? 1.782 3.904 -5.728 1.00 77.06 75 GLN A C 1
ATOM 564 O O . GLN A 1 75 ? 1.263 3.426 -4.723 1.00 77.06 75 GLN A O 1
ATOM 569 N N . GLY A 1 76 ? 2.786 4.782 -5.648 1.00 74.19 76 GLY A N 1
ATOM 570 C CA . GLY A 1 76 ? 3.315 5.320 -4.391 1.00 74.19 76 GLY A CA 1
ATOM 571 C C . GLY A 1 76 ? 2.284 6.151 -3.630 1.00 74.19 76 GLY A C 1
ATOM 572 O O . GLY A 1 76 ? 2.180 6.021 -2.412 1.00 74.19 76 GLY A O 1
ATOM 573 N N . ILE A 1 77 ? 1.458 6.916 -4.350 1.00 77.00 77 ILE A N 1
ATOM 574 C CA . ILE A 1 77 ? 0.318 7.642 -3.777 1.00 77.00 77 ILE A CA 1
ATOM 575 C C . ILE A 1 77 ? -0.731 6.664 -3.222 1.00 77.00 77 ILE A C 1
ATOM 577 O O . ILE A 1 77 ? -1.225 6.846 -2.114 1.00 77.00 77 ILE A O 1
ATOM 581 N N . GLY A 1 78 ? -1.038 5.583 -3.942 1.00 76.50 78 GLY A N 1
ATOM 582 C CA . GLY A 1 78 ? -1.930 4.537 -3.432 1.00 76.50 78 GLY A CA 1
ATOM 583 C C . GLY A 1 78 ? -1.341 3.757 -2.250 1.00 76.50 78 GLY A C 1
ATOM 584 O O . GLY A 1 78 ? -2.070 3.351 -1.355 1.00 76.50 78 GLY A O 1
ATOM 585 N N . GLY A 1 79 ? -0.022 3.554 -2.219 1.00 75.75 79 GLY A N 1
ATOM 586 C CA . GLY A 1 79 ? 0.651 2.707 -1.231 1.00 75.75 79 GLY A CA 1
ATOM 587 C C . GLY A 1 79 ? 1.031 3.405 0.077 1.00 75.75 79 GLY A C 1
ATOM 588 O O . GLY A 1 79 ? 0.936 2.790 1.140 1.00 75.75 79 GLY A O 1
ATOM 589 N N . GLY A 1 80 ? 1.443 4.676 0.026 1.00 72.12 80 GLY A N 1
ATOM 590 C CA . GLY A 1 80 ? 2.028 5.388 1.174 1.00 72.12 80 GLY A CA 1
ATOM 591 C C . GLY A 1 80 ? 1.095 5.495 2.383 1.00 72.12 80 GLY A C 1
ATOM 592 O O . GLY A 1 80 ? 1.535 5.422 3.528 1.00 72.12 80 GLY A O 1
ATOM 593 N N . GLY A 1 81 ? -0.214 5.585 2.142 1.00 71.44 81 GLY A N 1
ATOM 594 C CA . GLY A 1 81 ? -1.221 5.667 3.199 1.00 71.44 81 GLY A CA 1
ATOM 595 C C . GLY A 1 81 ? -1.677 4.327 3.779 1.00 71.44 81 GLY A C 1
ATOM 596 O O . GLY A 1 81 ? -2.352 4.317 4.806 1.00 71.44 81 GLY A O 1
ATOM 597 N N . LEU A 1 82 ? -1.346 3.190 3.158 1.00 77.81 82 LEU A N 1
ATOM 598 C CA . LEU A 1 82 ? -1.933 1.901 3.544 1.00 77.81 82 LEU A CA 1
ATOM 599 C C . LEU A 1 82 ? -1.456 1.430 4.916 1.00 77.81 82 LEU A C 1
ATOM 601 O O . LEU A 1 82 ? -2.273 0.977 5.712 1.00 77.81 82 LEU A O 1
ATOM 605 N N . ALA A 1 83 ? -0.164 1.559 5.217 1.00 76.19 83 ALA A N 1
ATOM 606 C CA . ALA A 1 83 ? 0.406 1.120 6.492 1.00 76.19 83 ALA A CA 1
ATOM 607 C C . ALA A 1 83 ? -0.229 1.815 7.720 1.00 76.19 83 ALA A C 1
ATOM 609 O O . ALA A 1 83 ? -0.771 1.105 8.574 1.00 76.19 83 ALA A O 1
ATOM 610 N N . PRO A 1 84 ? -0.251 3.164 7.821 1.00 75.00 84 PRO A N 1
ATOM 611 C CA . PRO A 1 84 ? -0.844 3.836 8.980 1.00 75.00 84 PRO A CA 1
ATOM 612 C C . PRO A 1 84 ? -2.355 3.594 9.079 1.00 75.00 84 PRO A C 1
ATOM 614 O O . PRO A 1 84 ? -2.881 3.390 10.172 1.00 75.00 84 PRO A O 1
ATOM 617 N N . VAL A 1 85 ? -3.059 3.534 7.945 1.00 78.69 85 VAL A N 1
ATOM 618 C CA . VAL A 1 85 ? -4.508 3.289 7.926 1.00 78.69 85 VAL A CA 1
ATOM 619 C C . VAL A 1 85 ? -4.839 1.861 8.342 1.00 78.69 85 VAL A C 1
ATOM 621 O O . VAL A 1 85 ? -5.783 1.662 9.101 1.00 78.69 85 VAL A O 1
ATOM 624 N N . THR A 1 86 ? -4.042 0.872 7.932 1.00 80.31 86 THR A N 1
ATOM 625 C CA . THR A 1 86 ? -4.208 -0.526 8.364 1.00 80.31 86 THR A CA 1
ATOM 626 C C . THR A 1 86 ? -4.022 -0.653 9.872 1.00 80.31 86 THR A C 1
ATOM 628 O O . THR A 1 86 ? -4.846 -1.270 10.542 1.00 80.31 86 THR A O 1
ATOM 631 N N . GLN A 1 87 ? -2.981 -0.026 10.430 1.00 80.81 87 GLN A N 1
ATOM 632 C CA . GLN A 1 87 ? -2.762 -0.009 11.878 1.00 80.81 87 GLN A CA 1
ATOM 633 C C . GLN A 1 87 ? -3.938 0.639 12.617 1.00 80.81 87 GLN A C 1
ATOM 635 O O . GLN A 1 87 ? -4.445 0.082 13.590 1.00 80.81 87 GLN A O 1
ATOM 640 N N . ALA A 1 88 ? -4.414 1.780 12.123 1.00 78.19 88 ALA A N 1
ATOM 641 C CA . ALA A 1 88 ? -5.556 2.487 12.683 1.00 78.19 88 ALA A CA 1
ATOM 642 C C . ALA A 1 88 ? -6.845 1.638 12.634 1.00 78.19 88 ALA A C 1
ATOM 644 O O . ALA A 1 88 ? -7.555 1.528 13.633 1.00 78.19 88 ALA A O 1
ATOM 645 N N . MET A 1 89 ? -7.110 0.960 11.512 1.00 76.00 89 MET A N 1
ATOM 646 C CA . MET A 1 89 ? -8.252 0.049 11.356 1.00 76.00 89 MET A CA 1
ATOM 647 C C . MET A 1 89 ? -8.174 -1.162 12.291 1.00 76.00 89 MET A C 1
ATOM 649 O O . MET A 1 89 ? -9.198 -1.562 12.842 1.00 76.00 89 MET A O 1
ATOM 653 N N . LEU A 1 90 ? -6.985 -1.732 12.512 1.00 79.69 90 LEU A N 1
ATOM 654 C CA . LEU A 1 90 ? -6.794 -2.833 13.463 1.00 79.69 90 LEU A CA 1
ATOM 655 C C . LEU A 1 90 ? -7.101 -2.397 14.905 1.00 79.69 90 LEU A C 1
ATOM 657 O O . LEU A 1 90 ? -7.719 -3.149 15.654 1.00 79.69 90 LEU A O 1
ATOM 661 N N . ILE A 1 91 ? -6.714 -1.183 15.305 1.00 80.75 91 ILE A N 1
ATOM 662 C CA . ILE A 1 91 ? -7.010 -0.657 16.651 1.00 80.75 91 ILE A CA 1
ATOM 663 C C . ILE A 1 91 ? -8.513 -0.431 16.843 1.00 80.75 91 ILE A C 1
ATOM 665 O O . ILE A 1 91 ? -9.041 -0.734 17.917 1.00 80.75 91 ILE A O 1
ATOM 669 N N . ASP A 1 92 ? -9.194 0.088 15.821 1.00 75.12 92 ASP A N 1
ATOM 670 C CA . ASP A 1 92 ? -10.631 0.369 15.882 1.00 75.12 92 ASP A CA 1
ATOM 671 C C . ASP A 1 92 ? -11.480 -0.906 15.850 1.00 75.12 92 ASP A C 1
ATOM 673 O O . ASP A 1 92 ? -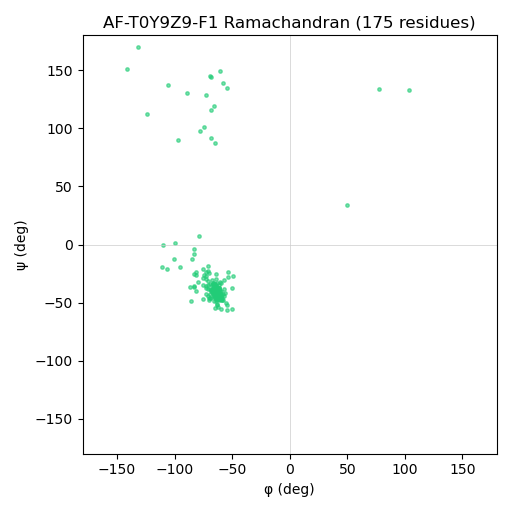12.505 -0.975 16.524 1.00 75.12 92 ASP A O 1
ATOM 677 N N . SER A 1 93 ? -11.061 -1.911 15.075 1.00 75.19 93 SER A N 1
ATOM 678 C CA . SER A 1 93 ? -11.843 -3.136 14.853 1.00 75.19 93 SER A CA 1
ATOM 679 C C . SER A 1 93 ? -11.700 -4.152 15.990 1.00 75.19 93 SER A C 1
ATOM 681 O O . SER A 1 93 ? -12.596 -4.965 16.203 1.00 75.19 93 SER A O 1
ATOM 683 N N . PHE A 1 94 ? -10.584 -4.127 16.729 1.00 76.69 94 PHE A N 1
ATOM 684 C CA . PHE A 1 94 ? -10.302 -5.084 17.801 1.00 76.69 94 PHE A CA 1
ATOM 685 C C . PHE A 1 94 ? -10.458 -4.464 19.197 1.00 76.69 94 PHE A C 1
ATOM 687 O O . PHE A 1 94 ? -9.974 -3.364 19.486 1.00 76.69 94 PHE A O 1
ATOM 694 N N . ALA A 1 95 ? -11.078 -5.219 20.111 1.00 78.25 95 ALA A N 1
ATOM 695 C CA . ALA A 1 95 ? -11.215 -4.839 21.517 1.00 78.25 95 ALA A CA 1
ATOM 696 C C . ALA A 1 95 ? -9.835 -4.666 22.185 1.00 78.25 95 ALA A C 1
ATOM 698 O O . ALA A 1 95 ? -8.902 -5.395 21.821 1.00 78.25 95 ALA A O 1
ATOM 699 N N . PRO A 1 96 ? -9.684 -3.779 23.193 1.00 78.94 96 PRO A N 1
ATOM 700 C CA . PRO A 1 96 ? -8.393 -3.442 23.801 1.00 78.94 96 PRO A CA 1
ATOM 701 C C . PRO A 1 96 ? -7.544 -4.648 24.222 1.00 78.94 96 PRO A C 1
ATOM 703 O O . PRO A 1 96 ? -6.334 -4.633 24.011 1.00 78.94 96 PRO A O 1
ATOM 706 N N . GLN A 1 97 ? -8.167 -5.720 24.732 1.00 81.62 97 GLN A N 1
ATOM 707 C CA . GLN A 1 97 ? -7.451 -6.930 25.158 1.00 81.62 97 GLN A CA 1
ATOM 708 C C . GLN A 1 97 ? -6.889 -7.755 23.982 1.00 81.62 97 GLN A C 1
ATOM 710 O O . GLN A 1 97 ? -5.944 -8.522 24.150 1.00 81.62 97 GLN A O 1
ATOM 715 N N . SER A 1 98 ? -7.456 -7.605 22.782 1.00 81.81 98 SER A N 1
ATOM 716 C CA . SER A 1 98 ? -7.078 -8.342 21.564 1.00 81.81 98 SER A CA 1
ATOM 717 C C . SER A 1 98 ? -6.188 -7.547 20.600 1.00 81.81 98 SER A C 1
ATOM 719 O O . SER A 1 98 ? -5.562 -8.142 19.721 1.00 81.81 98 SER A O 1
ATOM 721 N N . ARG A 1 99 ? -6.048 -6.226 20.802 1.00 82.38 99 ARG A N 1
ATOM 722 C CA . ARG A 1 99 ? -5.198 -5.347 19.975 1.00 82.38 99 ARG A CA 1
ATOM 723 C C . ARG A 1 99 ? -3.741 -5.794 19.936 1.00 82.38 99 ARG A C 1
ATOM 725 O O . ARG A 1 99 ? -3.128 -5.741 18.877 1.00 82.38 99 ARG 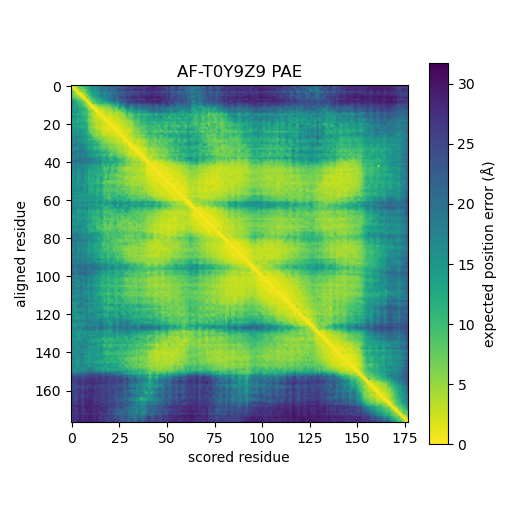A O 1
ATOM 732 N N . GLY A 1 100 ? -3.208 -6.278 21.062 1.00 82.44 100 GLY A N 1
ATOM 733 C CA . GLY A 1 100 ? -1.842 -6.803 21.134 1.00 82.44 100 GLY A CA 1
ATOM 734 C C . GLY A 1 100 ? -1.618 -7.954 20.152 1.00 82.44 100 GLY A C 1
ATOM 735 O O . GLY A 1 100 ? -0.685 -7.904 19.361 1.00 82.44 100 GLY A O 1
ATOM 736 N N . LYS A 1 101 ? -2.537 -8.931 20.114 1.00 84.25 101 LYS A N 1
ATOM 737 C CA . LYS A 1 101 ? -2.473 -10.063 19.173 1.00 84.25 101 LYS A CA 1
ATOM 738 C C . LYS A 1 101 ? -2.568 -9.602 17.717 1.00 84.25 101 LYS A C 1
ATOM 740 O O . LYS A 1 101 ? -1.771 -10.038 16.893 1.00 84.25 101 LYS A O 1
ATOM 745 N N . ALA A 1 102 ? -3.503 -8.701 17.410 1.00 81.94 102 ALA A N 1
ATOM 746 C CA . ALA A 1 102 ? -3.672 -8.160 16.060 1.00 81.94 102 ALA A CA 1
ATOM 747 C C . ALA A 1 102 ? -2.413 -7.415 15.575 1.00 81.94 102 ALA A C 1
ATOM 749 O O . ALA A 1 102 ? -1.948 -7.634 14.456 1.00 81.94 102 ALA A O 1
ATOM 750 N N . MET A 1 103 ? -1.809 -6.596 16.441 1.00 84.38 103 MET A N 1
ATOM 751 C CA . MET A 1 103 ? -0.567 -5.882 16.136 1.00 84.38 103 MET A CA 1
ATOM 752 C C . MET A 1 103 ? 0.642 -6.808 16.025 1.00 84.38 103 MET A C 1
ATOM 754 O O . MET A 1 103 ? 1.506 -6.563 15.189 1.00 84.38 103 MET A O 1
ATOM 758 N N . SER A 1 104 ? 0.701 -7.894 16.800 1.00 86.81 104 SER A N 1
ATOM 759 C CA . SER A 1 104 ? 1.748 -8.909 16.640 1.00 86.81 104 SER A CA 1
ATOM 760 C C . SER A 1 104 ? 1.670 -9.596 15.275 1.00 86.81 104 SER A C 1
ATOM 762 O O . SER A 1 104 ? 2.697 -9.740 14.618 1.00 86.81 104 SER A O 1
ATOM 764 N N . VAL A 1 105 ? 0.471 -9.967 14.811 1.00 87.56 105 VAL A N 1
ATOM 765 C CA . VAL A 1 105 ? 0.276 -10.562 13.474 1.00 87.56 105 VAL A CA 1
ATOM 766 C C . VAL A 1 105 ? 0.639 -9.566 12.368 1.00 87.56 105 VAL A C 1
ATOM 768 O O . VAL A 1 105 ? 1.334 -9.921 11.412 1.00 87.56 105 VAL A O 1
ATOM 771 N N . TYR A 1 106 ? 0.237 -8.300 12.517 1.00 86.38 106 TYR A N 1
ATOM 772 C CA . TYR A 1 106 ? 0.653 -7.232 11.607 1.00 86.38 106 TYR A CA 1
ATOM 773 C C . TYR A 1 106 ? 2.182 -7.082 11.580 1.00 86.38 106 TYR A C 1
ATOM 775 O O . TYR A 1 106 ? 2.780 -7.078 10.507 1.00 86.38 106 TYR A O 1
ATOM 783 N N . GLY A 1 107 ? 2.831 -7.039 12.746 1.00 85.00 107 GLY A N 1
ATOM 784 C CA . GLY A 1 107 ? 4.286 -6.937 12.869 1.00 85.00 107 GLY A CA 1
ATOM 785 C C . GLY A 1 107 ? 5.028 -8.101 12.209 1.00 85.00 107 GLY A C 1
ATOM 786 O O . GLY A 1 107 ? 5.984 -7.870 11.474 1.00 85.00 107 GLY A O 1
ATOM 787 N N . MET A 1 108 ? 4.550 -9.339 12.383 1.00 89.75 108 MET A N 1
ATOM 788 C CA . MET A 1 108 ? 5.101 -10.501 11.671 1.00 89.75 108 MET A CA 1
ATOM 789 C C . MET A 1 108 ? 4.991 -10.328 10.156 1.00 89.75 108 MET A C 1
ATOM 791 O O . MET A 1 108 ? 5.954 -10.578 9.440 1.00 89.75 108 MET A O 1
ATOM 795 N N . THR A 1 109 ? 3.849 -9.845 9.668 1.00 85.25 109 THR A N 1
ATOM 796 C CA . THR A 1 109 ? 3.634 -9.605 8.234 1.00 85.25 109 THR A CA 1
ATOM 797 C C . THR A 1 109 ? 4.597 -8.546 7.693 1.00 85.25 109 THR A C 1
ATOM 799 O O . THR A 1 109 ? 5.182 -8.737 6.630 1.00 85.25 109 THR A O 1
ATOM 802 N N . VAL A 1 110 ? 4.821 -7.460 8.441 1.00 83.44 110 VAL A N 1
ATOM 803 C CA . VAL A 1 110 ? 5.755 -6.382 8.070 1.00 83.44 110 VAL A CA 1
ATOM 804 C C . VAL A 1 110 ? 7.201 -6.871 7.985 1.00 83.44 110 VAL A C 1
ATOM 806 O O . VAL A 1 110 ? 7.948 -6.378 7.147 1.00 83.44 110 VAL A O 1
ATOM 809 N N . ILE A 1 111 ? 7.595 -7.839 8.813 1.00 86.94 111 ILE A N 1
ATOM 810 C CA . ILE A 1 111 ? 8.945 -8.423 8.789 1.00 86.94 111 ILE A CA 1
ATOM 811 C C . ILE A 1 111 ? 9.069 -9.483 7.686 1.00 86.94 111 ILE A C 1
ATOM 813 O O . ILE A 1 111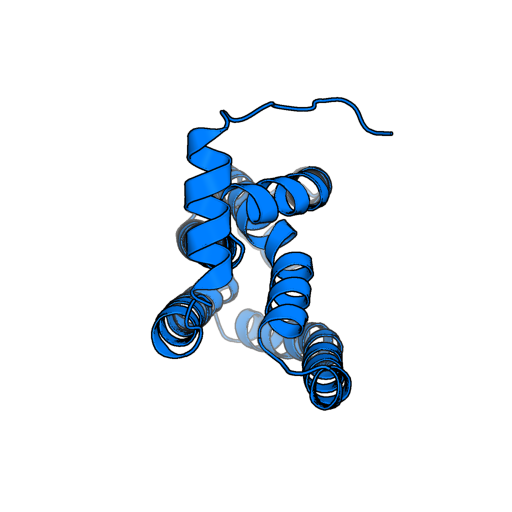 ? 10.077 -9.535 6.986 1.00 86.94 111 ILE A O 1
ATOM 817 N N . LEU A 1 112 ? 8.039 -10.310 7.490 1.00 85.88 112 LEU A N 1
ATOM 818 C CA . LEU A 1 112 ? 8.043 -11.370 6.480 1.00 85.88 112 LEU A CA 1
ATOM 819 C C . LEU A 1 112 ? 7.956 -10.824 5.052 1.00 85.88 112 LEU A C 1
ATOM 821 O O . LEU A 1 112 ? 8.575 -11.382 4.149 1.00 85.88 112 LEU A O 1
ATOM 825 N N . ALA A 1 113 ? 7.229 -9.727 4.832 1.00 82.00 113 ALA A N 1
ATOM 826 C CA . ALA A 1 113 ? 7.075 -9.114 3.515 1.00 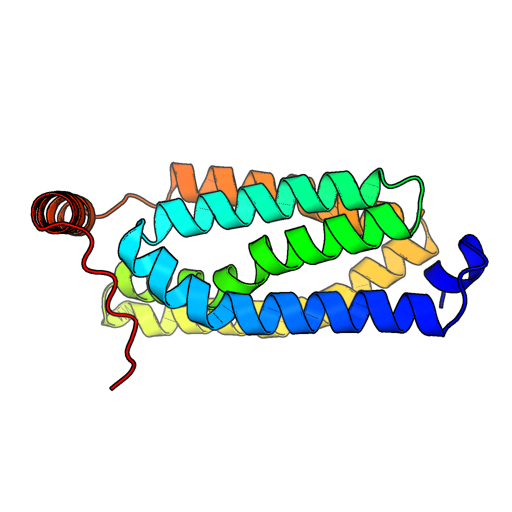82.00 113 ALA A CA 1
ATOM 827 C C . ALA A 1 113 ? 8.417 -8.777 2.823 1.00 82.00 113 ALA A C 1
ATOM 829 O O . ALA A 1 113 ? 8.615 -9.229 1.694 1.00 82.00 113 ALA A O 1
ATOM 830 N N . PRO A 1 114 ? 9.373 -8.056 3.447 1.00 79.69 114 PRO A N 1
ATOM 831 C CA . PRO A 1 114 ? 10.673 -7.774 2.840 1.00 79.69 114 PRO A CA 1
ATOM 832 C C . PRO A 1 114 ? 11.586 -9.001 2.751 1.00 79.69 114 PRO A C 1
ATOM 834 O O . PRO A 1 114 ? 12.517 -8.976 1.957 1.00 79.69 114 PRO A O 1
ATOM 837 N N . MET A 1 115 ? 11.338 -10.072 3.513 1.00 85.69 115 MET A N 1
ATOM 838 C CA . MET A 1 115 ? 12.067 -11.336 3.347 1.00 85.69 115 MET A CA 1
ATOM 839 C C . MET A 1 115 ? 11.582 -12.101 2.111 1.00 85.69 115 MET A C 1
ATOM 841 O O . MET A 1 115 ? 12.383 -12.556 1.299 1.00 85.69 115 MET A O 1
ATOM 845 N N . LEU A 1 116 ? 10.263 -12.225 1.952 1.00 82.31 116 LEU A N 1
ATOM 846 C CA . LEU A 1 116 ? 9.647 -12.948 0.838 1.00 82.31 116 LEU A CA 1
ATOM 847 C C . LEU A 1 116 ? 9.701 -12.158 -0.474 1.00 82.31 116 LEU A C 1
ATOM 849 O O . LEU A 1 116 ? 9.755 -12.762 -1.542 1.00 82.31 116 LEU A O 1
ATOM 853 N N . GLY A 1 117 ? 9.714 -10.825 -0.408 1.00 78.06 117 GLY A N 1
ATOM 854 C CA . GLY A 1 117 ? 9.724 -9.941 -1.575 1.00 78.06 117 GLY A CA 1
ATOM 855 C C . GLY A 1 117 ? 10.874 -10.227 -2.551 1.00 78.06 117 GLY A C 1
ATOM 856 O O . GLY A 1 117 ? 10.596 -10.507 -3.715 1.00 78.06 117 GLY A O 1
ATOM 857 N N . PRO A 1 118 ? 12.148 -10.209 -2.117 1.00 78.19 118 PRO A N 1
ATOM 858 C CA . PRO A 1 118 ? 13.294 -10.539 -2.963 1.00 78.19 118 PRO A CA 1
ATOM 859 C C . PRO A 1 118 ? 13.320 -12.001 -3.411 1.00 78.19 118 PRO A C 1
ATOM 861 O O . PRO A 1 118 ? 13.718 -12.266 -4.538 1.00 78.19 118 PRO A O 1
ATOM 864 N N . LEU A 1 119 ? 12.876 -12.939 -2.568 1.00 81.19 119 LEU A N 1
ATOM 865 C CA . LEU A 1 119 ? 12.817 -14.363 -2.920 1.00 81.19 119 LEU A CA 1
ATOM 866 C C . LEU A 1 119 ? 11.847 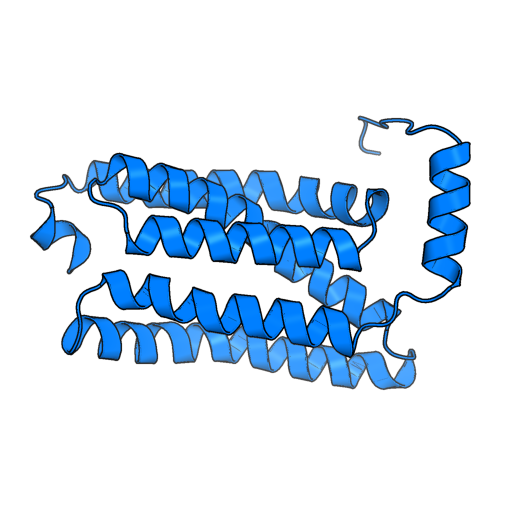-14.612 -4.079 1.00 81.19 119 LEU A C 1
ATOM 868 O O . LEU A 1 119 ? 12.218 -15.207 -5.088 1.00 81.19 119 LEU A O 1
ATOM 872 N N . LEU A 1 120 ? 10.615 -14.113 -3.954 1.00 78.44 120 LEU A N 1
ATOM 873 C CA . LEU A 1 120 ? 9.608 -14.224 -5.005 1.00 78.44 120 LEU A CA 1
ATOM 874 C C . LEU A 1 120 ? 10.001 -13.378 -6.217 1.00 78.44 120 LEU A C 1
ATOM 876 O O . LEU A 1 120 ? 9.962 -13.867 -7.340 1.00 78.44 120 LEU A O 1
ATOM 880 N N . GLY A 1 121 ? 10.430 -12.132 -6.002 1.00 72.00 121 GLY A N 1
ATOM 881 C CA . GLY A 1 121 ? 10.836 -11.216 -7.067 1.00 72.00 121 GLY A CA 1
ATOM 882 C C . GLY A 1 121 ? 12.021 -11.728 -7.884 1.00 72.00 121 GLY A C 1
ATOM 883 O O . GLY A 1 121 ? 11.996 -11.613 -9.107 1.00 72.00 121 GLY A O 1
ATOM 884 N N . GLY A 1 122 ? 13.019 -12.330 -7.233 1.00 71.88 122 GLY A N 1
ATOM 885 C CA . GLY A 1 122 ? 14.153 -12.987 -7.883 1.00 71.88 122 GLY A CA 1
ATOM 886 C C . GLY A 1 122 ? 13.692 -14.164 -8.732 1.00 71.88 122 GLY A C 1
ATOM 887 O O . GLY A 1 122 ? 13.894 -14.151 -9.939 1.00 71.88 122 GLY A O 1
ATOM 888 N N . TYR A 1 123 ? 12.931 -15.093 -8.146 1.00 76.25 123 TYR A N 1
ATOM 889 C CA . TYR A 1 123 ? 12.387 -16.247 -8.868 1.00 76.25 123 TYR A CA 1
ATOM 890 C C . TYR A 1 123 ? 11.545 -15.851 -10.095 1.00 76.25 123 TYR A C 1
ATOM 892 O O . TYR A 1 123 ? 11.667 -16.443 -11.166 1.00 76.25 123 TYR A O 1
ATOM 900 N N . ILE A 1 124 ? 10.710 -14.816 -9.964 1.00 72.31 124 ILE A N 1
ATOM 901 C CA . ILE A 1 124 ? 9.896 -14.294 -11.067 1.00 72.31 124 ILE A CA 1
ATOM 902 C C . ILE A 1 124 ? 10.770 -13.641 -12.134 1.00 72.31 124 ILE A C 1
ATOM 904 O O . ILE A 1 124 ? 10.496 -13.824 -13.308 1.00 72.31 124 ILE A O 1
ATOM 908 N N . THR A 1 125 ? 11.799 -12.881 -11.759 1.00 68.56 125 THR A N 1
ATOM 909 C CA . THR A 1 125 ? 12.669 -12.205 -12.739 1.00 68.56 125 THR A CA 1
ATOM 910 C C . THR A 1 125 ? 13.591 -13.189 -13.460 1.00 68.56 125 THR A C 1
ATOM 912 O O . THR A 1 125 ? 13.941 -12.955 -14.614 1.00 68.56 125 THR A O 1
ATOM 915 N N . ASP A 1 126 ? 13.959 -14.285 -12.795 1.00 66.88 126 ASP A N 1
ATOM 916 C CA . ASP A 1 126 ? 14.855 -15.310 -13.331 1.00 66.88 126 ASP A CA 1
ATOM 917 C C . ASP A 1 126 ? 14.131 -16.279 -14.282 1.00 66.88 126 ASP A C 1
ATOM 919 O O . ASP A 1 126 ? 14.725 -16.749 -15.252 1.00 66.88 126 ASP A O 1
ATOM 923 N N . HIS A 1 127 ? 12.843 -16.561 -14.045 1.00 63.56 127 HIS A N 1
ATOM 924 C CA . HIS A 1 127 ? 12.048 -17.490 -14.864 1.00 63.56 127 HIS A CA 1
ATOM 925 C C . HIS A 1 127 ? 11.010 -16.815 -15.777 1.00 63.56 127 HIS A C 1
ATOM 927 O O . HIS A 1 127 ? 10.583 -17.415 -16.764 1.00 63.56 127 HIS A O 1
ATOM 933 N N . PHE A 1 128 ? 10.595 -15.583 -15.476 1.00 65.31 128 PHE A N 1
ATOM 934 C CA . PHE A 1 128 ? 9.580 -14.823 -16.208 1.00 65.31 128 PHE A CA 1
ATOM 935 C C . PHE A 1 128 ? 10.054 -13.391 -16.516 1.00 65.31 128 PHE A C 1
ATOM 937 O O . PHE A 1 128 ? 11.064 -12.898 -16.025 1.00 65.31 128 PHE A O 1
ATOM 944 N N . SER A 1 129 ? 9.302 -12.681 -17.360 1.00 67.25 129 SER A N 1
ATOM 945 C CA . SER A 1 129 ? 9.568 -11.266 -17.640 1.00 67.25 129 SER A CA 1
ATOM 946 C C . SER A 1 129 ? 9.282 -10.393 -16.407 1.00 67.25 129 SER A C 1
ATOM 948 O O . SER A 1 129 ? 8.298 -10.618 -15.702 1.00 67.25 129 SER A O 1
ATOM 950 N N . TRP A 1 130 ? 10.080 -9.342 -16.184 1.00 69.12 130 TRP A N 1
ATOM 951 C CA . TRP A 1 130 ? 9.980 -8.419 -15.036 1.00 69.12 130 TRP A CA 1
ATOM 952 C C . TRP A 1 130 ? 8.584 -7.796 -14.832 1.00 69.12 130 TRP A C 1
ATOM 954 O O . TRP A 1 130 ? 8.224 -7.417 -13.717 1.00 69.12 130 TRP A O 1
ATOM 964 N N . HIS A 1 131 ? 7.770 -7.731 -15.889 1.00 70.44 131 HIS A N 1
ATOM 965 C CA . HIS A 1 131 ? 6.375 -7.287 -15.854 1.00 70.44 131 HIS A CA 1
ATOM 966 C C . HIS A 1 131 ? 5.509 -8.103 -14.876 1.00 70.44 131 HIS A C 1
ATOM 968 O O . HIS A 1 131 ? 4.580 -7.567 -14.272 1.00 70.44 131 HIS A O 1
ATOM 974 N N . TRP A 1 132 ? 5.826 -9.384 -14.656 1.00 73.06 132 TRP A N 1
ATOM 975 C CA . TRP A 1 132 ? 5.066 -10.267 -13.762 1.00 73.06 132 TRP A CA 1
ATOM 976 C C . TRP A 1 132 ? 5.101 -9.838 -12.293 1.00 73.06 132 TRP A C 1
ATOM 978 O O . TRP A 1 132 ? 4.137 -10.076 -11.565 1.00 73.06 132 TRP A O 1
ATOM 988 N N . ILE A 1 133 ? 6.145 -9.114 -11.878 1.00 73.81 133 ILE A N 1
ATOM 989 C CA . ILE A 1 133 ? 6.234 -8.513 -10.539 1.00 73.81 133 ILE A CA 1
ATOM 990 C C . ILE A 1 133 ? 5.071 -7.534 -10.312 1.00 73.81 133 ILE A C 1
ATOM 992 O O . ILE A 1 133 ? 4.555 -7.408 -9.203 1.00 73.81 133 ILE A O 1
ATOM 996 N N . PHE A 1 134 ? 4.623 -6.857 -11.370 1.00 72.88 134 PHE A N 1
ATOM 997 C CA . PHE A 1 134 ? 3.498 -5.931 -11.311 1.00 72.88 134 PHE A CA 1
ATOM 998 C C . PHE A 1 134 ? 2.147 -6.633 -11.419 1.00 72.88 134 PHE A C 1
ATOM 1000 O O . PHE A 1 134 ? 1.200 -6.230 -10.738 1.00 72.88 134 PHE A O 1
ATOM 1007 N N . PHE A 1 135 ? 2.063 -7.698 -12.219 1.00 74.88 135 PHE A N 1
ATOM 1008 C CA . PHE A 1 135 ? 0.838 -8.482 -12.360 1.00 74.88 135 PHE A CA 1
ATOM 1009 C C . PHE A 1 135 ? 0.452 -9.210 -11.076 1.00 74.88 135 PHE A C 1
ATOM 1011 O O . PHE A 1 135 ? -0.734 -9.288 -10.793 1.00 74.88 135 PHE A O 1
ATOM 1018 N N . ILE A 1 136 ? 1.406 -9.663 -10.256 1.00 77.75 136 ILE A N 1
ATOM 1019 C CA . ILE A 1 136 ? 1.122 -10.342 -8.976 1.00 77.75 136 ILE A CA 1
ATOM 1020 C C . ILE A 1 136 ? 0.416 -9.442 -7.958 1.00 77.75 136 ILE A C 1
ATOM 1022 O O . ILE A 1 136 ? -0.396 -9.918 -7.167 1.00 77.75 136 ILE A O 1
ATOM 1026 N N . ASN A 1 137 ? 0.647 -8.133 -8.005 1.00 79.56 137 ASN A N 1
ATOM 1027 C CA . ASN A 1 137 ? -0.055 -7.203 -7.124 1.00 79.56 137 ASN A CA 1
ATOM 1028 C C . ASN A 1 137 ? -1.541 -7.064 -7.479 1.00 79.56 137 ASN A C 1
ATOM 1030 O O . ASN A 1 137 ? -2.329 -6.695 -6.614 1.00 79.56 137 ASN A O 1
ATOM 1034 N N . VAL A 1 138 ? -1.939 -7.339 -8.726 1.00 80.31 138 VAL A N 1
ATOM 1035 C CA . VAL A 1 138 ? -3.330 -7.201 -9.182 1.00 80.31 138 VAL A CA 1
ATOM 1036 C C . VAL A 1 138 ? -4.278 -8.183 -8.472 1.00 80.31 138 VAL A C 1
ATOM 1038 O O . VAL A 1 138 ? -5.242 -7.715 -7.861 1.00 80.31 138 VAL A O 1
ATOM 1041 N N . PRO A 1 139 ? -4.035 -9.513 -8.465 1.00 81.62 139 PRO A N 1
ATOM 1042 C CA . PRO A 1 139 ? -4.882 -10.454 -7.740 1.00 81.62 139 PRO A CA 1
ATOM 1043 C C . PRO A 1 139 ? -4.825 -10.228 -6.226 1.00 81.62 139 PRO A C 1
ATOM 1045 O O . PRO A 1 139 ? -5.850 -10.357 -5.564 1.00 81.62 139 PRO A O 1
ATOM 1048 N N . ILE A 1 140 ? -3.673 -9.829 -5.672 1.00 82.94 140 ILE A N 1
ATOM 1049 C CA . ILE A 1 140 ? -3.543 -9.514 -4.239 1.00 82.94 140 ILE A CA 1
ATOM 1050 C C . ILE A 1 140 ? -4.378 -8.280 -3.875 1.00 82.94 140 ILE A C 1
ATOM 1052 O O . ILE A 1 140 ? -5.098 -8.288 -2.878 1.00 82.94 140 ILE A O 1
ATOM 1056 N N . GLY A 1 141 ? -4.317 -7.228 -4.692 1.00 80.94 141 GLY A N 1
ATOM 1057 C CA . GLY A 1 141 ? -5.105 -6.014 -4.510 1.00 80.94 141 GLY A CA 1
ATOM 1058 C C . GLY A 1 141 ? -6.604 -6.286 -4.608 1.00 80.94 141 GLY A C 1
ATOM 1059 O O . GLY A 1 141 ? -7.368 -5.850 -3.748 1.00 80.94 141 GLY A O 1
ATOM 1060 N N . PHE A 1 142 ? -7.024 -7.091 -5.586 1.00 83.56 142 PHE A N 1
ATOM 1061 C CA . PHE A 1 142 ? -8.420 -7.504 -5.727 1.00 83.56 142 PHE A CA 1
ATOM 1062 C C . PHE A 1 142 ? -8.905 -8.355 -4.545 1.00 83.56 142 PHE A C 1
ATOM 1064 O O . PHE A 1 142 ? -10.007 -8.138 -4.032 1.00 83.56 142 PHE A O 1
ATOM 1071 N N . LEU A 1 143 ? -8.076 -9.289 -4.070 1.00 82.94 143 LEU A N 1
ATOM 1072 C CA . LEU A 1 143 ? -8.370 -10.098 -2.889 1.00 82.94 143 LEU A CA 1
ATOM 1073 C C . LEU A 1 143 ? -8.502 -9.217 -1.641 1.00 82.94 143 LEU A C 1
ATOM 1075 O O . LEU A 1 143 ? -9.458 -9.374 -0.889 1.00 82.94 143 LEU A O 1
ATOM 1079 N N . SER A 1 144 ? -7.594 -8.255 -1.451 1.00 81.12 144 SER A N 1
ATOM 1080 C CA . SER A 1 144 ? -7.653 -7.294 -0.345 1.00 81.12 144 SER A CA 1
ATOM 1081 C C . SER A 1 144 ? -8.937 -6.461 -0.384 1.00 81.12 144 SER A C 1
ATOM 1083 O O . SER A 1 144 ? -9.644 -6.379 0.620 1.00 81.12 144 SER A O 1
ATOM 1085 N N . LEU A 1 145 ? -9.305 -5.917 -1.550 1.00 80.75 145 LEU A N 1
ATOM 1086 C CA . LEU A 1 145 ? -10.561 -5.179 -1.724 1.00 80.75 145 LEU A CA 1
ATOM 1087 C C . LEU A 1 145 ? -11.778 -6.039 -1.382 1.00 80.75 145 LEU A C 1
ATOM 1089 O O . LEU A 1 145 ? -12.652 -5.593 -0.641 1.00 80.75 145 LEU A O 1
ATOM 1093 N N . SER A 1 146 ? -11.807 -7.274 -1.881 1.00 79.38 146 SER A N 1
ATOM 1094 C CA . SER A 1 146 ? -12.910 -8.212 -1.657 1.00 79.38 146 SER A CA 1
ATOM 1095 C C . SER A 1 146 ? -13.031 -8.596 -0.180 1.00 79.38 146 SER A C 1
ATOM 1097 O O . SER A 1 146 ? -14.124 -8.561 0.381 1.00 79.38 146 SER A O 1
ATOM 1099 N N . LEU A 1 147 ? -11.909 -8.902 0.479 1.00 79.75 147 LEU A N 1
ATOM 1100 C CA . LEU A 1 147 ? -11.872 -9.255 1.899 1.00 79.75 147 LEU A CA 1
ATOM 1101 C C . LEU A 1 147 ? -12.264 -8.076 2.788 1.00 79.75 147 LEU A C 1
ATOM 1103 O O . LEU A 1 147 ? -13.057 -8.250 3.708 1.00 79.75 147 LEU A O 1
ATOM 1107 N N . VAL A 1 148 ? -11.769 -6.868 2.511 1.00 77.00 148 VAL A N 1
ATOM 1108 C CA . VAL A 1 148 ? -12.144 -5.674 3.281 1.00 77.00 148 VAL A CA 1
ATOM 1109 C C . VAL A 1 148 ? -13.606 -5.306 3.061 1.00 77.00 148 VAL A C 1
ATOM 1111 O O . VAL A 1 148 ? -14.282 -4.873 3.993 1.00 77.00 148 VAL A O 1
ATOM 1114 N N . GLN A 1 149 ? -14.135 -5.509 1.858 1.00 76.44 149 GLN A N 1
ATOM 1115 C CA . GLN A 1 149 ? -15.553 -5.305 1.605 1.00 76.44 149 GLN A CA 1
ATOM 1116 C C . GLN A 1 149 ? -16.427 -6.323 2.352 1.00 76.44 149 GLN A C 1
ATOM 1118 O O . GLN A 1 149 ? -17.470 -5.922 2.863 1.00 76.44 149 GLN A O 1
ATOM 1123 N N . ALA A 1 150 ? -15.997 -7.586 2.437 1.00 75.56 150 ALA A N 1
ATOM 1124 C CA . ALA A 1 150 ? -16.762 -8.678 3.039 1.00 75.56 150 ALA A CA 1
ATOM 1125 C C . ALA A 1 150 ? -16.650 -8.776 4.572 1.00 75.56 150 ALA A C 1
ATOM 1127 O O . ALA A 1 150 ? -17.629 -9.134 5.217 1.00 75.56 150 ALA A O 1
ATOM 1128 N N . TYR A 1 151 ? -15.480 -8.489 5.154 1.00 72.94 151 TYR A N 1
ATOM 1129 C CA . TYR A 1 151 ? -15.195 -8.748 6.576 1.00 72.94 151 TYR A CA 1
ATOM 1130 C C . TYR A 1 151 ? -15.044 -7.497 7.441 1.00 72.94 151 TYR A C 1
ATOM 1132 O O . TYR A 1 151 ? -15.135 -7.593 8.663 1.00 72.94 151 TYR A O 1
ATOM 1140 N N . VAL A 1 152 ? -14.782 -6.328 6.851 1.00 67.50 152 VAL A N 1
ATOM 1141 C CA . VAL A 1 152 ? -14.640 -5.090 7.626 1.00 67.50 152 VAL A CA 1
ATOM 1142 C C . VAL A 1 152 ? -15.965 -4.345 7.605 1.00 67.50 152 VAL A C 1
ATOM 1144 O O . VAL A 1 152 ? -16.203 -3.519 6.725 1.00 67.50 152 VAL A O 1
ATOM 1147 N N . ASP A 1 153 ? -16.837 -4.606 8.572 1.00 59.59 153 ASP A N 1
ATOM 1148 C CA . ASP A 1 153 ? -18.030 -3.784 8.777 1.00 59.59 153 ASP A CA 1
ATOM 1149 C C . ASP A 1 153 ? -17.641 -2.431 9.383 1.00 59.59 153 ASP A C 1
ATOM 1151 O O . ASP A 1 153 ? -16.916 -2.360 10.374 1.00 59.59 153 ASP A O 1
ATOM 1155 N N . GLU A 1 154 ? -18.098 -1.332 8.770 1.00 55.12 154 GLU A N 1
ATOM 1156 C CA . GLU A 1 154 ? -17.933 0.005 9.353 1.00 55.12 154 GLU A CA 1
ATOM 1157 C C . GLU A 1 154 ? -18.771 0.073 10.643 1.00 55.12 154 GLU A C 1
ATOM 1159 O O . GLU A 1 154 ? -19.996 -0.056 10.564 1.00 55.12 154 GLU A O 1
ATOM 1164 N N . PRO A 1 155 ? -18.166 0.309 11.824 1.00 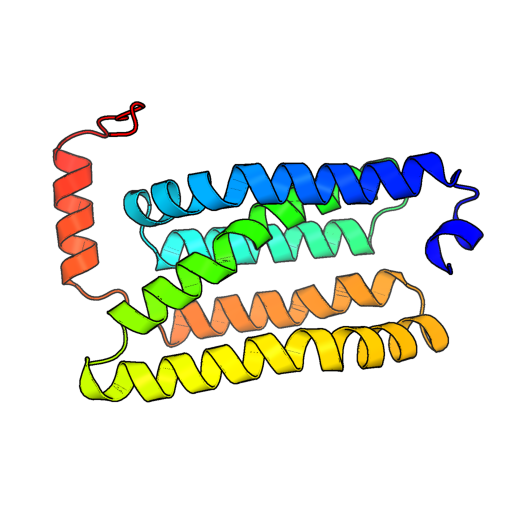53.16 155 PRO A N 1
ATOM 1165 C CA . PRO A 1 155 ? -18.920 0.502 13.053 1.00 53.16 155 PRO A CA 1
ATOM 1166 C C . PRO A 1 155 ? -19.956 1.629 12.873 1.00 53.16 155 PRO A C 1
ATOM 1168 O O . PRO A 1 155 ? -19.594 2.708 12.385 1.00 53.16 155 PRO A O 1
ATOM 1171 N N . PRO A 1 156 ? -21.219 1.449 13.313 1.00 51.94 156 PRO A N 1
ATOM 1172 C CA . PRO A 1 156 ? -22.278 2.455 13.175 1.00 51.94 156 PRO A CA 1
ATOM 1173 C C . PRO A 1 156 ? -21.901 3.836 13.741 1.00 51.94 156 PRO A C 1
ATOM 1175 O O . PRO A 1 156 ? -22.373 4.862 13.249 1.00 51.94 156 PRO A O 1
ATOM 1178 N N . LEU A 1 157 ? -21.010 3.871 14.741 1.00 56.22 157 LEU A N 1
ATOM 1179 C CA . LEU A 1 157 ? -20.479 5.090 15.357 1.00 56.22 157 LEU A CA 1
ATOM 1180 C C . LEU A 1 157 ? -19.623 5.929 14.393 1.00 56.22 157 LEU A C 1
ATOM 1182 O O . LEU A 1 157 ? -19.800 7.142 14.343 1.00 56.22 157 LEU A O 1
ATOM 1186 N N . LEU A 1 158 ? -18.779 5.309 13.560 1.00 57.53 158 LEU A N 1
ATOM 1187 C CA . LEU A 1 158 ? -17.967 6.034 12.570 1.00 57.53 158 LEU A CA 1
ATOM 1188 C C . LEU A 1 158 ? -18.830 6.585 11.424 1.00 57.53 158 LEU A C 1
ATOM 1190 O O . LEU A 1 158 ? -18.560 7.659 10.886 1.00 57.53 158 LEU A O 1
ATOM 1194 N N . ILE A 1 159 ? -19.920 5.891 11.081 1.00 57.78 159 ILE A N 1
ATOM 1195 C CA . ILE A 1 159 ? -20.917 6.371 10.113 1.00 57.78 159 ILE A CA 1
ATOM 1196 C C . ILE A 1 159 ? -21.681 7.583 10.681 1.00 57.78 159 ILE A C 1
ATOM 1198 O O . ILE A 1 159 ? -21.939 8.549 9.951 1.00 57.78 159 ILE A O 1
ATOM 1202 N N . ALA A 1 160 ? -22.019 7.553 11.975 1.00 58.50 160 ALA A N 1
ATOM 1203 C CA . ALA A 1 160 ? -22.696 8.643 12.676 1.00 58.50 160 ALA A CA 1
ATOM 1204 C C . ALA A 1 160 ? -21.797 9.883 12.846 1.00 58.50 160 ALA A C 1
ATOM 1206 O O . ALA A 1 160 ? -22.226 10.988 12.502 1.00 58.50 160 ALA A O 1
ATOM 1207 N N . GLU A 1 161 ? -20.538 9.711 13.266 1.00 60.75 161 GLU A N 1
ATOM 1208 C CA . GLU A 1 161 ? -19.550 10.798 13.348 1.00 60.75 161 GLU A CA 1
ATOM 1209 C C . GLU A 1 161 ? -19.267 11.423 11.978 1.00 60.75 161 GLU A C 1
ATOM 1211 O O . GLU A 1 161 ? -19.169 12.647 11.863 1.00 60.75 161 GLU A O 1
ATOM 1216 N N . ARG A 1 162 ? -19.226 10.618 10.905 1.00 60.00 162 ARG A N 1
ATOM 1217 C CA . ARG A 1 162 ? -19.081 11.124 9.532 1.00 60.00 162 ARG A CA 1
ATOM 1218 C C . ARG A 1 162 ? -20.256 12.006 9.129 1.00 60.00 162 ARG A C 1
ATOM 1220 O O . ARG A 1 162 ? -20.044 13.092 8.600 1.00 60.00 162 ARG A O 1
ATOM 1227 N N . LYS A 1 163 ? -21.496 11.570 9.383 1.00 57.09 163 LYS A N 1
ATOM 1228 C CA . LYS A 1 163 ? -22.703 12.373 9.103 1.00 57.09 163 LYS A CA 1
ATOM 1229 C C . LYS A 1 163 ? -22.717 13.678 9.904 1.00 57.09 163 LYS A C 1
ATOM 1231 O O . LYS A 1 163 ? -23.171 14.692 9.378 1.00 57.09 163 LYS A O 1
ATOM 1236 N N . ALA A 1 164 ? -22.203 13.664 11.135 1.00 59.38 164 ALA A N 1
ATOM 1237 C CA . ALA A 1 164 ? -22.073 14.853 11.972 1.00 59.38 164 ALA A CA 1
ATOM 1238 C C . ALA A 1 164 ? -20.990 15.820 11.452 1.00 59.38 164 ALA A C 1
ATOM 1240 O O . ALA A 1 164 ? -21.269 17.006 11.290 1.00 59.38 164 ALA A O 1
ATOM 1241 N N . ARG A 1 165 ? -19.798 15.321 11.093 1.00 59.00 165 ARG A N 1
ATOM 1242 C CA . ARG A 1 165 ? -18.702 16.133 10.528 1.00 59.00 165 ARG A CA 1
ATOM 1243 C C . ARG A 1 165 ? -19.031 16.711 9.152 1.00 59.00 165 ARG A C 1
ATOM 1245 O O . ARG A 1 165 ? -18.711 17.863 8.884 1.00 59.00 165 ARG A O 1
ATOM 1252 N N . TRP A 1 166 ? -19.730 15.961 8.298 1.00 55.91 166 TRP A N 1
ATOM 1253 C CA . TRP A 1 166 ? -20.188 16.465 6.995 1.00 55.91 166 TRP A CA 1
ATOM 1254 C C . TRP A 1 166 ? -21.260 17.557 7.137 1.00 55.91 166 TRP A C 1
ATOM 1256 O O . TRP A 1 166 ? -21.297 18.481 6.330 1.00 55.91 166 TRP A O 1
ATOM 1266 N N . LYS A 1 167 ? -22.081 17.502 8.198 1.00 55.28 167 LYS A N 1
ATOM 1267 C CA . LYS A 1 167 ? -23.007 18.584 8.574 1.00 55.28 167 LYS A CA 1
ATOM 1268 C C . LYS A 1 167 ? -22.310 19.815 9.166 1.00 55.28 167 LYS A C 1
ATOM 1270 O O . LYS A 1 167 ? -22.860 20.902 9.053 1.00 55.28 167 LYS A O 1
ATOM 1275 N N . GLN A 1 168 ? -21.141 19.663 9.791 1.00 54.47 168 GLN A N 1
ATOM 1276 C CA . GLN A 1 168 ? -20.395 20.775 10.402 1.00 54.47 168 GLN A CA 1
ATOM 1277 C C . GLN A 1 168 ? -19.516 21.564 9.417 1.00 54.47 168 GLN A C 1
ATOM 1279 O O . GLN A 1 168 ? -18.967 22.596 9.793 1.00 54.47 168 GLN A O 1
ATOM 1284 N N . GLY A 1 169 ? -19.439 21.140 8.152 1.00 45.62 169 GLY A N 1
ATOM 1285 C CA . GLY A 1 169 ? -18.612 21.791 7.140 1.00 45.62 169 GLY A CA 1
ATOM 1286 C C . GLY A 1 169 ? -17.136 21.430 7.309 1.00 45.62 169 GLY A C 1
ATOM 1287 O O . GLY A 1 169 ? -16.584 21.430 8.406 1.00 45.62 169 GLY A O 1
ATOM 1288 N N . ILE A 1 170 ? -16.487 21.088 6.199 1.00 52.88 170 ILE A N 1
ATOM 1289 C CA . ILE A 1 170 ? -15.064 20.745 6.165 1.00 52.88 170 ILE A CA 1
ATOM 1290 C C . ILE A 1 170 ? -14.273 22.024 6.473 1.00 52.88 170 ILE A C 1
ATOM 1292 O O . ILE A 1 170 ? -13.972 22.805 5.573 1.00 52.88 170 ILE A O 1
ATOM 1296 N N . ARG A 1 171 ? -13.955 22.273 7.748 1.00 47.31 171 ARG A N 1
ATOM 1297 C CA . ARG A 1 171 ? -12.916 23.237 8.113 1.00 47.31 171 ARG A CA 1
ATOM 1298 C C . ARG A 1 171 ? -11.569 22.588 7.814 1.00 47.31 171 ARG A C 1
ATOM 1300 O O . ARG A 1 171 ? -11.113 21.697 8.524 1.00 47.31 171 ARG A O 1
ATOM 1307 N N . PHE A 1 172 ? -10.993 22.990 6.687 1.00 46.97 172 PHE A N 1
ATOM 1308 C CA . PHE A 1 172 ? -9.599 22.754 6.336 1.00 46.97 172 PHE A CA 1
ATOM 1309 C C . PHE A 1 172 ? -8.730 23.521 7.346 1.00 46.97 172 PHE A C 1
ATOM 1311 O O . PHE A 1 172 ? -8.397 24.680 7.118 1.00 46.97 172 PHE A O 1
ATOM 1318 N N . ASP A 1 173 ? -8.398 22.914 8.485 1.00 48.91 173 ASP A N 1
ATOM 1319 C CA . ASP A 1 173 ? -7.354 23.472 9.347 1.00 48.91 173 ASP A CA 1
ATOM 1320 C C . ASP A 1 173 ? -5.997 23.123 8.731 1.00 48.91 173 ASP A C 1
ATOM 1322 O O . ASP A 1 173 ? -5.484 22.012 8.845 1.00 48.91 173 ASP A O 1
ATOM 1326 N N . TYR A 1 174 ? -5.463 24.099 7.997 1.00 51.00 174 TYR A N 1
ATOM 1327 C CA . TYR A 1 174 ? -4.174 24.070 7.300 1.00 51.00 174 TYR A CA 1
ATOM 1328 C C . TYR A 1 174 ? -2.977 24.313 8.242 1.00 51.00 174 TYR A C 1
ATOM 1330 O O . TYR A 1 174 ? -1.854 24.485 7.776 1.00 51.00 174 TYR A O 1
ATOM 1338 N N . ALA A 1 175 ? -3.187 24.367 9.557 1.00 42.56 175 ALA A N 1
ATOM 1339 C CA . ALA A 1 175 ? -2.159 24.749 10.515 1.00 42.56 175 ALA A CA 1
ATOM 1340 C C . ALA A 1 175 ? -1.969 23.650 11.559 1.00 42.56 175 ALA A C 1
ATOM 1342 O O . ALA A 1 175 ? -2.854 23.381 12.369 1.00 42.56 175 ALA A O 1
ATOM 1343 N N . GLY A 1 176 ? -0.795 23.019 11.511 1.00 44.62 176 GLY A N 1
ATOM 1344 C CA . GLY A 1 176 ? -0.288 22.223 12.617 1.00 44.62 176 GLY A CA 1
ATOM 1345 C C . GLY A 1 176 ? -0.171 23.078 13.876 1.00 44.62 176 GLY A C 1
ATOM 1346 O O . GLY A 1 176 ? 0.249 24.235 13.813 1.00 44.62 176 GLY A O 1
ATOM 1347 N N . ALA A 1 177 ? -0.550 22.481 14.997 1.00 34.06 177 ALA A N 1
ATOM 1348 C CA . ALA A 1 177 ? -0.186 22.917 16.334 1.00 34.06 177 ALA A CA 1
ATOM 1349 C C . ALA A 1 177 ? 0.539 21.754 17.012 1.00 34.06 177 ALA A C 1
ATOM 1351 O O . ALA A 1 177 ? 0.066 20.604 16.838 1.00 34.06 177 ALA A O 1
#

Solvent-accessible surface area (backbone atoms only — not comparable to full-atom values): 9553 Å² total; per-residue (Å²): 120,71,70,50,72,74,64,81,51,55,76,66,58,60,49,50,44,53,50,48,24,51,53,37,19,63,60,28,33,64,51,33,59,54,47,23,72,72,73,32,53,67,58,40,47,48,51,22,40,49,41,26,23,54,21,25,47,48,40,39,66,42,92,44,70,69,55,31,39,53,23,41,31,49,22,21,49,17,48,37,32,44,62,67,46,49,55,50,47,48,54,73,76,34,58,81,90,48,31,62,60,54,50,50,54,50,51,51,48,66,58,46,46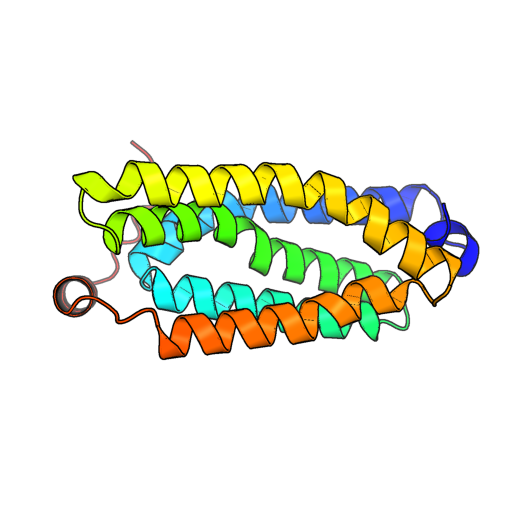,71,60,48,44,56,57,53,49,46,55,42,50,76,77,42,62,69,43,54,68,29,50,58,44,34,61,52,31,53,49,50,48,52,48,48,68,74,70,56,77,78,56,69,63,61,58,50,53,47,57,50,48,65,71,67,50,88,75,81,78,88,67,90,127

Mean predicted aligned error: 12.09 Å

pLDDT: mean 70.5, std 12.07, range [34.06, 89.75]

Organism: NCBI:txid410659

Secondary structure (DSSP, 8-state):
-HHHHHHT--HHHHHHHHHHHHHHHHHHHHHHHHHHHHH-HHHHHHHHHHHHHHHHHHHHT-SSHHHHHHHHHHHHHHHHTHHHHHHHHHHHHS-TTTHHHHHHHHHHHHHHHHHHHHHHHHHHHHHS-TTHHHHTHHHHHHHHHHHHHHH-PPPHHHHHHHHHHHHS---------

Nearest PDB structures (foldseek):
  6gv1-assembly1_A  TM=8.883E-01  e=2.552E-04  Escherichia coli K-12
  6vrz-assembly1_A  TM=8.116E-01  e=1.891E-04  Escherichia coli
  4zow-assembly1_A  TM=8.083E-01  e=2.197E-04  Escherichia coli K-12
  6euq-assembly1_A  TM=8.090E-01  e=5.135E-04  Escherichia coli K-12
  6oop-assembly1_A  TM=7.659E-01  e=3.116E-04  Escherichia coli

Foldseek 3Di:
DVVCVPAVDDPVLVVVLVVLLVVLLVVLQVVLVVVCLQVPLLVSLLVLLVQLLVLLVQLLVPPDSVSVSVSSSSNSNSPSNNVVSVLVLLVVVDDPVCSVVSVVVVVVCVVVCVVVLCVVQVVCVVPHPNSVSSVVSNVVSVVVSVCSVVPVDDPVVSVVVNVVVVVVDPPPPVDDD

Radius of gyration: 18.59 Å; Cα contacts (8 Å, |Δi|>4): 148; chains: 1; bounding box: 45×42×48 Å

Sequence (177 aa):
QHIAGSLAATYDEATWVLTSYLIANAVVVPASNWLSNVIGRKRYYMASVALFTISSLFCGLAPSLTLLIVARVAQGIGGGGLAPVTQAMLIDSFAPQSRGKAMSVYGMTVILAPMLGPLLGGYITDHFSWHWIFFINVPIGFLSLSLVQAYVDEPPLLIAERKARWKQGIRFDYAGA

InterPro domains:
  IPR011701 Major facilitator superfamily [PF07690] (2-160)
  IPR020846 Major facilitator superfamily domain [PS50850] (1-177)
  IPR036259 MFS transporter superfamily [SSF103473] (3-158)